Protein AF-A0A6H9HWU1-F1 (afdb_monomer_lite)

Radius of gyration: 25.38 Å; chains: 1; bounding box: 61×76×57 Å

Secondary structure (DSSP, 8-state):
--HHHHHHHHHTT---EEEEEE-SB-THHHHHHHHTT--GGGGB------HHHHHTTT-EEEEE-SHHHHHHHHHHHHS-SS-EEEEEE--TTS--TTHHHHSSEEEHHHHHHHHHT--HHHHHHHHHHHHHHHHTTT------TT-EEE--HHHHHHHHHHHHH-HHHHHHHHHHHHHHHHTS---TTSHHHHHHHHHHTT--HHHHHHHHTS-TTHHHHHHHHHHHHHTT--SSSEEEETTTEEEESS--HHHHHHHHHHHHHHTS-----

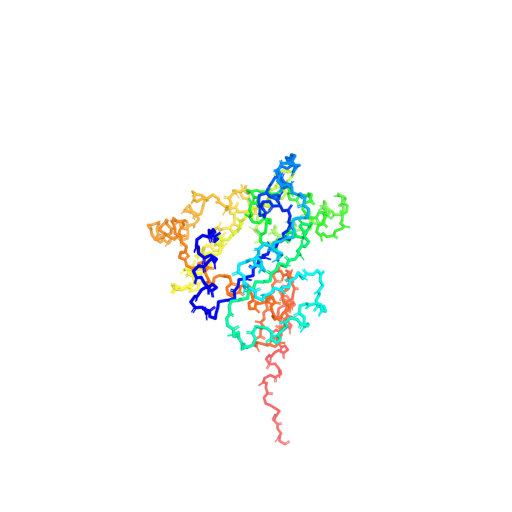pLDDT: mean 88.83, std 9.6, range [42.0, 98.62]

Foldseek 3Di:
DDPVVLLVQQVVLPLAEAEAACQQFQQLVLLLCVLVVHDSPVGGHPPDDCFVVSVVSVAAEDEAPDPVSVVVCVVCVPDPRTYYYYHYHDHSVDDDPCSVQVPQKDQPQVCCCVVVVDDPVVVVVVVVVVQVVCVVVVHGFPPDGRQIDGRCLLLVLVLVVLVVVHPLLSVQLVVLLCCCVGPVSHHNVDLVSSLVSNVSSVHDSVVSVVVNVDCHCVVVSVVVVVVVVVVVDPDDDWDDDPNPDIDHDPDDPVVVVVSVVVVVVVPDPPPPD

Sequence (273 aa):
MTRNELDTAAREDIPLIVVVMNDCAYGAERHYLELEHMPIARAVFPDVDYAPVAEAFGFRTATIRSLEELRRAAPLLQSPDGPVLLDCKINAAIAAPFTPEMAAHQNADERLMHKYGIDEAQLTANRAAIRERAAALGVVIDTGHGSRVWNTFDAHRLLHWAGLQDAEAALRLKRALLRAYFTDNDNVADHGVLIRAATDAKLDVGEARRILESDQYADEVRAQERHFQQAGIHSVPATIIENGYLIAGGQPPDAFEQALRKVALAQRPIDTR

Structure (mmCIF, N/CA/C/O backbone):
data_AF-A0A6H9HWU1-F1
#
_entry.id   AF-A0A6H9HWU1-F1
#
loop_
_atom_site.group_PDB
_atom_site.id
_atom_site.type_symbol
_atom_site.label_atom_id
_atom_site.label_alt_id
_atom_site.label_comp_id
_atom_site.label_asym_id
_atom_site.label_entity_id
_atom_site.label_seq_id
_atom_site.pdbx_PDB_ins_code
_atom_site.Cartn_x
_atom_site.Cartn_y
_atom_site.Cartn_z
_atom_site.occupancy
_atom_site.B_iso_or_equiv
_atom_site.auth_seq_id
_atom_site.auth_comp_id
_atom_site.auth_asym_id
_atom_site.auth_atom_id
_atom_site.pdbx_PDB_model_num
ATOM 1 N N . MET A 1 1 ? -21.149 13.241 17.732 1.00 77.38 1 MET A N 1
ATOM 2 C CA . MET A 1 1 ? -22.387 13.151 18.522 1.00 77.38 1 MET A CA 1
ATOM 3 C C . MET A 1 1 ? -22.785 14.550 18.963 1.00 77.38 1 MET A C 1
ATOM 5 O O . MET A 1 1 ? -21.916 15.308 19.380 1.00 77.38 1 MET A O 1
ATOM 9 N N . THR A 1 2 ? -24.045 14.932 18.808 1.00 88.31 2 THR A N 1
ATOM 10 C CA . THR A 1 2 ? -24.575 16.222 19.258 1.00 88.31 2 THR A CA 1
ATOM 11 C C . THR A 1 2 ? -24.979 16.163 20.731 1.00 88.31 2 THR A C 1
ATOM 13 O O . THR A 1 2 ? -25.148 15.089 21.305 1.00 88.31 2 THR A O 1
ATOM 16 N N . ARG A 1 3 ? -25.198 17.328 21.351 1.00 89.75 3 ARG A N 1
ATOM 17 C CA . ARG A 1 3 ? -25.699 17.416 22.732 1.00 89.75 3 ARG A CA 1
ATOM 18 C C . ARG A 1 3 ? -27.006 16.637 22.941 1.00 89.75 3 ARG A C 1
ATOM 20 O O . ARG A 1 3 ? -27.175 15.992 23.965 1.00 89.75 3 ARG A O 1
ATOM 27 N N . ASN A 1 4 ? -27.917 16.702 21.970 1.00 92.69 4 ASN A N 1
ATOM 28 C CA . ASN A 1 4 ? -29.222 16.043 22.064 1.00 92.69 4 ASN A CA 1
ATOM 29 C C . ASN A 1 4 ? -29.097 14.513 21.976 1.00 92.69 4 ASN A C 1
ATOM 31 O O . ASN A 1 4 ? -29.890 13.795 22.577 1.00 92.69 4 ASN A O 1
ATOM 35 N N . GLU A 1 5 ? -28.100 14.015 21.242 1.00 92.94 5 GLU A N 1
ATOM 36 C CA . GLU A 1 5 ? -27.813 12.580 21.149 1.00 92.94 5 GLU A CA 1
ATOM 37 C C . GLU A 1 5 ? -27.222 12.040 22.458 1.00 92.94 5 GLU A C 1
ATOM 39 O O . GLU A 1 5 ? -27.643 10.977 22.903 1.00 92.94 5 GLU A O 1
ATOM 44 N N . LEU A 1 6 ? -26.319 12.792 23.107 1.00 92.69 6 LEU A N 1
ATOM 45 C CA . LEU A 1 6 ? -25.800 12.447 24.439 1.00 92.69 6 LEU A CA 1
ATOM 46 C C . LEU A 1 6 ? -26.939 12.376 25.470 1.00 92.69 6 LEU A C 1
ATOM 48 O O . LEU A 1 6 ? -27.097 11.360 26.137 1.00 92.69 6 LEU A O 1
ATOM 52 N N . ASP A 1 7 ? -27.776 13.415 25.548 1.00 94.75 7 ASP A N 1
ATOM 53 C CA . ASP A 1 7 ? -28.933 13.454 26.458 1.00 94.75 7 ASP A CA 1
ATOM 54 C C . ASP A 1 7 ? -29.884 12.265 26.248 1.00 94.75 7 ASP A C 1
ATOM 56 O O . ASP A 1 7 ? -30.289 11.603 27.200 1.00 94.75 7 ASP A O 1
ATOM 60 N N . THR A 1 8 ? -30.186 11.943 24.987 1.00 95.50 8 THR A N 1
ATOM 61 C CA . THR A 1 8 ? -31.067 10.815 24.654 1.00 95.50 8 THR A CA 1
ATOM 62 C C . THR A 1 8 ? -30.452 9.480 25.071 1.00 95.50 8 THR A C 1
ATOM 64 O O . THR A 1 8 ? -31.138 8.660 25.673 1.00 95.50 8 THR A O 1
ATOM 67 N N . ALA A 1 9 ? -29.165 9.257 24.786 1.00 94.69 9 ALA A N 1
ATOM 68 C CA . ALA A 1 9 ? -28.491 8.010 25.141 1.00 94.69 9 ALA A CA 1
ATOM 69 C C . ALA A 1 9 ? -28.473 7.771 26.656 1.00 94.69 9 ALA A C 1
ATOM 71 O O . ALA A 1 9 ? -28.664 6.639 27.093 1.00 94.69 9 ALA A O 1
ATOM 72 N N . ALA A 1 10 ? -28.287 8.832 27.443 1.00 93.94 10 ALA A N 1
ATOM 73 C CA . ALA A 1 10 ? -28.322 8.752 28.896 1.00 93.94 10 ALA A CA 1
ATOM 74 C C . ALA A 1 10 ? -29.735 8.564 29.454 1.00 93.94 10 ALA A C 1
ATOM 76 O O . ALA A 1 10 ? -29.940 7.718 30.319 1.00 93.94 10 ALA A O 1
ATOM 77 N N . ARG A 1 11 ? -30.728 9.308 28.951 1.00 96.06 11 ARG A N 1
ATOM 78 C CA . ARG A 1 11 ? -32.111 9.213 29.444 1.00 96.06 11 ARG A CA 1
ATOM 79 C C . ARG A 1 11 ? -32.740 7.846 29.184 1.00 96.06 11 ARG A C 1
ATOM 81 O O . ARG A 1 11 ? -33.500 7.366 30.019 1.00 96.06 11 ARG A O 1
ATOM 88 N N . GLU A 1 12 ? -32.451 7.252 28.030 1.00 96.00 12 GLU A N 1
ATOM 89 C CA . GLU A 1 12 ? -32.992 5.948 27.630 1.00 96.00 12 GLU A CA 1
ATOM 90 C C . GLU A 1 12 ? -32.086 4.773 28.052 1.00 96.00 12 GLU A C 1
ATOM 92 O O . GLU A 1 12 ? -32.319 3.645 27.624 1.00 96.00 12 GLU A O 1
ATOM 97 N N . ASP A 1 13 ? -31.049 5.038 28.860 1.00 92.62 13 ASP A N 1
ATOM 98 C CA . ASP A 1 13 ? -30.098 4.050 29.390 1.00 92.62 13 ASP A CA 1
ATOM 99 C C . ASP A 1 13 ? -29.499 3.133 28.308 1.00 92.62 13 ASP A C 1
ATOM 101 O O . ASP A 1 13 ? -29.361 1.916 28.454 1.00 92.62 13 ASP A O 1
ATOM 105 N N . ILE A 1 14 ? -29.174 3.723 27.154 1.00 93.88 14 ILE A N 1
ATOM 106 C CA . ILE A 1 14 ? -28.718 2.962 25.994 1.00 93.88 14 ILE A CA 1
ATOM 107 C C . ILE A 1 14 ? -27.318 2.412 26.300 1.00 93.88 14 ILE A C 1
ATOM 109 O O . ILE A 1 14 ? -26.417 3.206 26.584 1.00 93.88 14 ILE A O 1
ATOM 113 N N . PRO A 1 15 ? -27.075 1.092 26.167 1.00 92.75 15 PRO A N 1
ATOM 114 C CA . PRO A 1 15 ? -25.756 0.486 26.340 1.00 92.75 15 PRO A CA 1
ATOM 115 C C . PRO A 1 15 ? -24.848 0.814 25.141 1.00 92.75 15 PRO A C 1
ATOM 117 O O . PRO A 1 15 ? -24.511 -0.037 24.317 1.00 92.75 15 PRO A O 1
ATOM 120 N N . LEU A 1 16 ? -24.490 2.091 25.014 1.00 92.44 16 LEU A N 1
ATOM 121 C CA . LEU A 1 16 ? -23.694 2.664 23.938 1.00 92.44 16 LEU A CA 1
ATOM 122 C C . LEU A 1 16 ? -22.287 2.970 24.445 1.00 92.44 16 LEU A C 1
ATOM 124 O O . LEU A 1 16 ? -22.121 3.690 25.423 1.00 92.44 16 LEU A O 1
ATOM 128 N N . ILE A 1 17 ? -21.271 2.483 23.739 1.00 94.62 17 ILE A N 1
ATOM 129 C CA . ILE A 1 17 ? -19.871 2.806 24.019 1.00 94.62 17 ILE A CA 1
ATOM 130 C C . ILE A 1 17 ? -19.387 3.808 22.972 1.00 94.62 17 ILE A C 1
ATOM 132 O O . ILE A 1 17 ? -19.371 3.515 21.778 1.00 94.62 17 ILE A O 1
ATOM 136 N N . VAL A 1 18 ? -18.952 4.979 23.426 1.00 94.50 18 VAL A N 1
ATOM 137 C CA . VAL A 1 18 ? -18.316 6.009 22.605 1.00 94.50 18 VAL A CA 1
ATOM 138 C C . VAL A 1 18 ? -16.832 6.045 22.942 1.00 94.50 18 VAL A C 1
ATOM 140 O O . VAL A 1 18 ? -16.457 6.230 24.094 1.00 94.50 18 VAL A O 1
ATOM 143 N N . VAL A 1 19 ? -15.971 5.892 21.941 1.00 95.25 19 VAL A N 1
ATOM 144 C CA . VAL A 1 19 ? -14.522 6.047 22.114 1.00 95.25 19 VAL A CA 1
ATOM 145 C C . VAL A 1 19 ? -14.075 7.250 21.301 1.00 95.25 19 VAL A C 1
ATOM 147 O O . VAL A 1 19 ? -14.199 7.262 20.077 1.00 95.25 19 VAL A O 1
ATOM 150 N N . VAL A 1 20 ? -13.567 8.270 21.984 1.00 93.81 20 VAL A N 1
ATOM 151 C CA . VAL A 1 20 ? -12.970 9.449 21.361 1.00 93.81 20 VAL A CA 1
ATOM 152 C C . VAL A 1 20 ? -11.478 9.182 21.216 1.00 93.81 20 VAL A C 1
ATOM 154 O O . VAL A 1 20 ? -10.761 9.074 22.205 1.00 93.81 20 VAL A O 1
ATOM 157 N N . MET A 1 21 ? -11.007 9.049 19.979 1.00 92.69 21 MET A N 1
ATOM 158 C CA . MET A 1 21 ? -9.579 8.961 19.673 1.00 92.69 21 MET A CA 1
ATOM 159 C C . MET A 1 21 ? -9.039 10.385 19.553 1.00 92.69 21 MET A C 1
ATOM 161 O O . MET A 1 21 ? -9.209 11.031 18.523 1.00 92.69 21 MET A O 1
ATOM 165 N N . ASN A 1 22 ? -8.471 10.893 20.641 1.00 93.38 22 ASN A N 1
ATOM 166 C CA . ASN A 1 22 ? -8.165 12.304 20.825 1.00 93.38 22 ASN A CA 1
ATOM 167 C C . ASN A 1 22 ? -6.661 12.555 20.713 1.00 93.38 22 ASN A C 1
ATOM 169 O O . ASN A 1 22 ? -5.903 12.378 21.667 1.00 93.38 22 ASN A O 1
ATOM 173 N N . ASP A 1 23 ? -6.225 12.967 19.532 1.00 92.19 23 ASP A N 1
ATOM 174 C CA . ASP A 1 23 ? -4.852 13.389 19.254 1.00 92.19 23 ASP A CA 1
ATOM 175 C C . ASP A 1 23 ? -4.631 14.886 19.538 1.00 92.19 23 ASP A C 1
ATOM 177 O O . ASP A 1 23 ? -3.550 15.416 19.300 1.00 92.19 23 ASP A O 1
ATOM 181 N N . CYS A 1 24 ? -5.637 15.591 20.067 1.00 92.75 24 CYS A N 1
ATOM 182 C CA . CYS A 1 24 ? -5.600 17.045 20.230 1.00 92.75 24 CYS A CA 1
ATOM 183 C C . CYS A 1 24 ? -5.238 17.756 18.913 1.00 92.75 24 CYS A C 1
ATOM 185 O O . CYS A 1 24 ? -4.534 18.764 18.920 1.00 92.75 24 CYS A O 1
ATOM 187 N N . ALA A 1 25 ? -5.678 17.223 17.774 1.00 90.62 25 ALA A N 1
ATOM 188 C CA . ALA A 1 25 ? -5.433 17.783 16.455 1.00 90.62 25 ALA A CA 1
ATOM 189 C C . ALA A 1 25 ? -6.604 17.478 15.502 1.00 90.62 25 ALA A C 1
ATOM 191 O O . ALA A 1 25 ? -7.553 16.779 15.850 1.00 90.62 25 ALA A O 1
ATOM 192 N N . TYR A 1 26 ? -6.576 18.019 14.280 1.00 86.62 26 TYR A N 1
ATOM 193 C CA . TYR A 1 26 ? -7.526 17.638 13.218 1.00 86.62 26 TYR A CA 1
ATOM 194 C C . TYR A 1 26 ? -7.205 16.246 12.620 1.00 86.62 26 TYR A C 1
ATOM 196 O O . TYR A 1 26 ? -7.447 16.006 11.435 1.00 86.62 26 TYR A O 1
ATOM 204 N N . GLY A 1 27 ? -6.642 15.310 13.396 1.00 84.50 27 GLY A N 1
ATOM 205 C CA . GLY A 1 27 ? -6.338 13.968 12.909 1.00 84.50 27 GLY A CA 1
ATOM 206 C C . GLY A 1 27 ? -5.342 13.971 11.751 1.00 84.50 27 GLY A C 1
ATOM 207 O O . GLY A 1 27 ? -4.261 14.564 11.800 1.00 84.50 27 GLY A O 1
ATOM 208 N N . ALA A 1 28 ? -5.757 13.328 10.657 1.00 80.75 28 ALA A N 1
ATOM 209 C CA . ALA A 1 28 ? -4.972 13.186 9.435 1.00 80.75 28 ALA A CA 1
ATOM 210 C C . ALA A 1 28 ? -4.534 14.527 8.816 1.00 80.75 28 ALA A C 1
ATOM 212 O O . ALA A 1 28 ? -3.474 14.575 8.199 1.00 80.75 28 ALA A O 1
ATOM 213 N N . GLU A 1 29 ? -5.287 15.613 9.022 1.00 84.69 29 GLU A N 1
ATOM 214 C CA . GLU A 1 29 ? -4.953 16.943 8.489 1.00 84.69 29 GLU A CA 1
ATOM 215 C C . GLU A 1 29 ? -3.615 17.456 9.026 1.00 84.69 29 GLU A C 1
ATOM 217 O O . GLU A 1 29 ? -2.803 17.996 8.278 1.00 84.69 29 GLU A O 1
ATOM 222 N N . ARG A 1 30 ? -3.333 17.236 10.317 1.00 87.62 30 ARG A N 1
ATOM 223 C CA . ARG A 1 30 ? -2.042 17.609 10.905 1.00 87.62 30 ARG A CA 1
ATOM 224 C C . ARG A 1 30 ? -0.900 16.925 10.153 1.00 87.62 30 ARG A C 1
ATOM 226 O O . ARG A 1 30 ? 0.086 17.572 9.811 1.00 87.62 30 ARG A O 1
ATOM 233 N N . HIS A 1 31 ? -1.041 15.626 9.904 1.00 84.81 31 HIS A N 1
ATOM 234 C CA . HIS A 1 31 ? -0.025 14.844 9.212 1.00 84.81 31 HIS A CA 1
ATOM 235 C C . HIS A 1 31 ? 0.094 15.213 7.732 1.00 84.81 31 HIS A C 1
ATOM 237 O O . HIS A 1 31 ? 1.200 15.225 7.203 1.00 84.81 31 HIS A O 1
ATOM 243 N N . TYR A 1 32 ? -1.016 15.545 7.073 1.00 79.31 32 TYR A N 1
ATOM 244 C CA . TYR A 1 32 ? -1.013 16.037 5.699 1.00 79.31 32 TYR A CA 1
ATOM 245 C C . TYR A 1 32 ? -0.256 17.366 5.583 1.00 79.31 32 TYR A C 1
ATOM 247 O O . TYR A 1 32 ? 0.650 17.493 4.763 1.00 79.31 32 TYR A O 1
ATOM 255 N N . LEU A 1 33 ? -0.549 18.327 6.463 1.00 84.12 33 LEU A N 1
ATOM 256 C CA . LEU A 1 33 ? 0.167 19.603 6.513 1.00 84.12 33 LEU A CA 1
ATOM 257 C C . LEU A 1 33 ? 1.661 19.404 6.794 1.00 84.12 33 LEU A C 1
ATOM 259 O O . LEU A 1 33 ? 2.490 20.067 6.179 1.00 84.12 33 LEU A O 1
ATOM 263 N N . GLU A 1 34 ? 2.013 18.473 7.682 1.00 83.62 34 GLU A N 1
ATOM 264 C CA . GLU A 1 34 ? 3.407 18.124 7.971 1.00 83.62 34 GLU A CA 1
ATOM 265 C C . GLU A 1 34 ? 4.120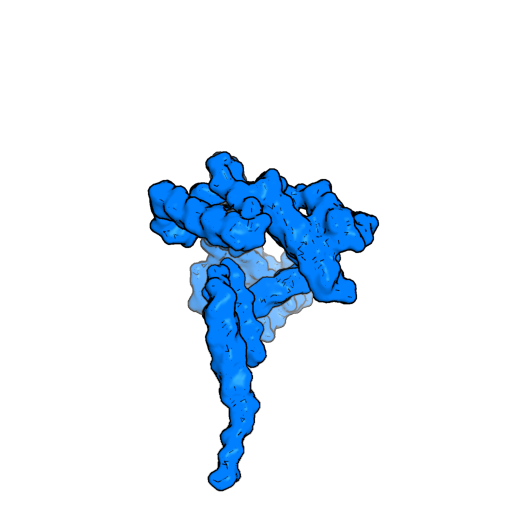 17.528 6.742 1.00 83.62 34 GLU A C 1
ATOM 267 O O . GLU A 1 34 ? 5.244 17.926 6.438 1.00 83.62 34 GLU A O 1
ATOM 272 N N . LEU A 1 35 ? 3.454 16.649 5.984 1.00 77.38 35 LEU A N 1
ATOM 273 C CA . LEU A 1 35 ? 3.972 16.083 4.729 1.00 77.38 35 LEU A CA 1
ATOM 274 C C . LEU A 1 35 ? 4.181 17.148 3.641 1.00 77.38 35 LEU A C 1
ATOM 276 O O . LEU A 1 35 ? 5.181 17.116 2.924 1.00 77.38 35 LEU A O 1
ATOM 280 N N . GLU A 1 36 ? 3.274 18.117 3.551 1.00 79.12 36 GLU A N 1
ATOM 281 C CA . GLU A 1 36 ? 3.345 19.237 2.605 1.00 79.12 36 GLU A CA 1
ATOM 282 C C . GLU A 1 36 ? 4.250 20.384 3.095 1.00 79.12 36 GLU A C 1
ATOM 284 O O . GLU A 1 36 ? 4.309 21.446 2.473 1.00 79.12 36 GLU A O 1
ATOM 289 N N . HIS A 1 37 ? 4.982 20.188 4.200 1.00 81.62 37 HIS A N 1
ATOM 290 C CA . HIS A 1 37 ? 5.860 21.195 4.812 1.00 81.62 37 HIS A CA 1
ATOM 291 C C . HIS A 1 37 ? 5.128 22.508 5.153 1.00 81.62 37 HIS A C 1
ATOM 293 O O . HIS A 1 37 ? 5.710 23.597 5.145 1.00 81.62 37 HIS A O 1
ATOM 299 N N . MET A 1 38 ? 3.835 22.411 5.460 1.00 85.81 38 MET A N 1
ATOM 300 C CA . MET A 1 38 ? 2.975 23.527 5.824 1.00 85.81 38 MET A CA 1
ATOM 301 C C . MET A 1 38 ? 2.893 23.706 7.350 1.00 85.81 38 MET A C 1
ATOM 303 O O . MET A 1 38 ? 3.060 22.754 8.115 1.00 85.81 38 MET A O 1
ATOM 307 N N . PRO A 1 39 ? 2.607 24.927 7.844 1.00 90.12 39 PRO A N 1
ATOM 308 C CA . PRO A 1 39 ? 2.467 25.170 9.277 1.00 90.12 39 PRO A CA 1
ATOM 309 C C . PRO A 1 39 ? 1.322 24.362 9.916 1.00 90.12 39 PRO A C 1
ATOM 311 O O . PRO A 1 39 ? 0.151 24.589 9.618 1.00 90.12 39 PRO A O 1
ATOM 314 N N . ILE A 1 40 ? 1.646 23.502 10.887 1.00 91.44 40 ILE A N 1
ATOM 315 C CA . ILE A 1 40 ? 0.663 22.645 11.582 1.00 91.44 40 ILE A CA 1
ATOM 316 C C . ILE A 1 40 ? -0.085 23.337 12.730 1.00 91.44 40 ILE A C 1
ATOM 318 O O . ILE A 1 40 ? -1.012 22.769 13.294 1.00 91.44 40 ILE A O 1
ATOM 322 N N . ALA A 1 41 ? 0.299 24.562 13.106 1.00 90.69 41 ALA A N 1
ATOM 323 C CA . ALA A 1 41 ? -0.187 25.217 14.327 1.00 90.69 41 ALA A CA 1
ATOM 324 C C . ALA A 1 41 ? -1.715 25.404 14.372 1.00 90.69 41 ALA A C 1
ATOM 326 O O . ALA A 1 41 ? -2.296 25.438 15.450 1.00 90.69 41 ALA A O 1
ATOM 327 N N . ARG A 1 42 ? -2.373 25.517 13.210 1.00 87.38 42 ARG A N 1
ATOM 328 C CA . ARG A 1 42 ? -3.841 25.621 13.119 1.00 87.38 42 ARG A CA 1
ATOM 329 C C . ARG A 1 42 ? -4.558 24.275 13.188 1.00 87.38 42 ARG A C 1
ATOM 331 O O . ARG A 1 42 ? -5.775 24.261 13.331 1.00 87.38 42 ARG A O 1
ATOM 338 N N . ALA A 1 43 ? -3.816 23.180 13.076 1.00 88.88 43 ALA A N 1
ATOM 339 C CA . ALA A 1 43 ? -4.335 21.825 13.132 1.00 88.88 43 ALA A CA 1
ATOM 340 C C . ALA A 1 43 ? -4.102 21.139 14.477 1.00 88.88 43 ALA A C 1
ATOM 342 O O . ALA A 1 43 ? -4.427 19.966 14.601 1.00 88.88 43 ALA A O 1
ATOM 343 N N . VAL A 1 44 ? -3.560 21.852 15.468 1.00 90.56 44 VAL A N 1
ATOM 344 C CA . VAL A 1 44 ? -3.333 21.365 16.832 1.00 90.56 44 VAL A CA 1
ATOM 345 C C . VAL A 1 44 ? -4.194 22.173 17.800 1.00 90.56 44 VAL A C 1
ATOM 347 O O . VAL A 1 44 ? -4.327 23.391 17.673 1.00 90.56 44 VAL A O 1
ATOM 350 N N . PHE A 1 45 ? -4.763 21.491 18.784 1.00 89.19 45 PHE A N 1
ATOM 351 C CA . PHE A 1 45 ? -5.620 22.040 19.824 1.00 89.19 45 PHE A CA 1
ATOM 352 C C . PHE A 1 45 ? -4.975 21.897 21.202 1.00 89.19 45 PHE A C 1
ATOM 354 O O . PHE A 1 45 ? -4.076 21.076 21.397 1.00 89.19 45 PHE A O 1
ATOM 361 N N . PRO A 1 46 ? -5.454 22.663 22.195 1.00 91.56 46 PRO A N 1
ATOM 362 C CA . PRO A 1 46 ? -5.187 22.359 23.592 1.00 91.56 46 PRO A CA 1
ATOM 363 C C . PRO A 1 46 ? -5.637 20.936 23.952 1.00 91.56 46 PRO A C 1
ATOM 365 O O . PRO A 1 46 ? -6.562 20.397 23.344 1.00 91.56 46 PRO A O 1
ATOM 368 N N . ASP A 1 47 ? -5.027 20.356 24.985 1.00 91.81 47 ASP A N 1
ATOM 369 C CA . ASP A 1 47 ? -5.470 19.079 25.551 1.00 91.81 47 ASP A CA 1
ATOM 370 C C . ASP A 1 47 ? -6.837 19.253 26.235 1.00 91.81 47 ASP A C 1
ATOM 372 O O . ASP A 1 47 ? -6.927 19.649 27.398 1.00 91.81 47 ASP A O 1
ATOM 376 N N . VAL A 1 48 ? -7.910 19.016 25.473 1.00 90.88 48 VAL A N 1
ATOM 377 C CA . VAL A 1 48 ? -9.304 19.110 25.928 1.00 90.88 48 VAL A CA 1
ATOM 378 C C . VAL A 1 48 ? -9.790 17.736 26.357 1.00 90.88 48 VAL A C 1
ATOM 380 O O . VAL A 1 48 ? -9.845 16.823 25.536 1.00 90.88 48 VAL A O 1
ATOM 383 N N . ASP A 1 49 ? -10.152 17.589 27.629 1.00 92.88 49 ASP A N 1
ATOM 384 C CA . ASP A 1 49 ? -10.758 16.371 28.172 1.00 92.88 49 ASP A CA 1
ATOM 385 C C . ASP A 1 49 ? -12.280 16.366 27.951 1.00 92.88 49 ASP A C 1
ATOM 387 O O . ASP A 1 49 ? -12.994 17.244 28.444 1.00 92.88 49 ASP A O 1
ATOM 391 N N . TYR A 1 50 ? -12.772 15.386 27.195 1.00 94.12 50 TYR A N 1
ATOM 392 C CA . TYR A 1 50 ? -14.195 15.238 26.884 1.00 94.12 50 TYR A CA 1
ATOM 393 C C . TYR A 1 50 ? -14.956 14.363 27.887 1.00 94.12 50 TYR A C 1
ATOM 395 O O . TYR A 1 50 ? -16.190 14.397 27.887 1.00 94.12 50 TYR A O 1
ATOM 403 N N . ALA A 1 51 ? -14.266 13.615 28.755 1.00 95.19 51 ALA A N 1
ATOM 404 C CA . ALA A 1 51 ? -14.917 12.763 29.747 1.00 95.19 51 ALA A CA 1
ATOM 405 C C . ALA A 1 51 ? -15.825 13.566 30.704 1.00 95.19 51 ALA A C 1
ATOM 407 O O . ALA A 1 51 ? -17.004 13.221 30.792 1.00 95.19 51 ALA A O 1
ATOM 408 N N . PRO A 1 52 ? -15.395 14.695 31.311 1.00 96.31 52 PRO A N 1
ATOM 409 C CA . PRO A 1 52 ? -16.261 15.479 32.199 1.00 96.31 52 PRO A CA 1
ATOM 410 C C . PRO A 1 52 ? -17.524 16.024 31.519 1.00 96.31 52 PRO A C 1
ATOM 412 O O . PRO A 1 52 ? -18.557 16.214 32.159 1.00 96.31 52 PRO A O 1
ATOM 415 N N . VAL A 1 53 ? -17.463 16.283 30.207 1.00 94.19 53 VAL A N 1
ATOM 416 C CA . VAL A 1 53 ? -18.624 16.760 29.445 1.00 94.19 53 VAL A CA 1
ATOM 417 C C . VAL A 1 53 ? -19.675 15.661 29.347 1.00 94.19 53 VAL A C 1
ATOM 419 O O . VAL A 1 53 ? -20.848 15.934 29.568 1.00 94.19 53 VAL A O 1
ATOM 422 N N . ALA A 1 54 ? -19.271 14.430 29.031 1.00 94.88 54 ALA A N 1
ATOM 423 C CA . ALA A 1 54 ? -20.189 13.298 28.928 1.00 94.88 54 ALA A CA 1
ATOM 424 C C . ALA A 1 54 ? -20.697 12.829 30.300 1.00 94.88 54 ALA A C 1
ATOM 426 O O . ALA A 1 54 ? -21.868 12.469 30.425 1.00 94.88 54 ALA A O 1
ATOM 427 N N . GLU A 1 55 ? -19.858 12.907 31.334 1.00 95.31 55 GLU A N 1
ATOM 428 C CA . GLU A 1 55 ? -20.242 12.629 32.722 1.00 95.31 55 GLU A CA 1
ATOM 429 C C . GLU A 1 55 ? -21.403 13.531 33.163 1.00 95.31 55 GLU A C 1
ATOM 431 O O . GLU A 1 55 ? -22.371 13.055 33.753 1.00 95.31 55 GLU A O 1
ATOM 436 N N . ALA A 1 56 ? -21.381 14.812 32.778 1.00 96.12 56 ALA A N 1
ATOM 437 C CA . ALA A 1 56 ? -22.470 15.747 33.060 1.00 96.12 56 ALA A CA 1
ATOM 438 C C . ALA A 1 56 ? -23.817 15.361 32.411 1.00 96.12 56 ALA A C 1
ATOM 440 O O . ALA A 1 56 ? -24.861 15.809 32.884 1.00 96.12 56 ALA A O 1
ATOM 441 N N . PHE A 1 57 ? -23.813 14.533 31.358 1.00 95.31 57 PHE A N 1
ATOM 442 C CA . PHE A 1 57 ? -25.027 13.964 30.758 1.00 95.31 57 PHE A CA 1
ATOM 443 C C . PHE A 1 57 ? -25.434 12.621 31.376 1.00 95.31 57 PHE A C 1
ATOM 445 O O . PHE A 1 57 ? -26.501 12.128 31.043 1.00 95.31 57 PHE A O 1
ATOM 452 N N . GLY A 1 58 ? -24.634 12.037 32.274 1.00 94.31 58 GLY A N 1
ATOM 453 C CA . GLY A 1 58 ? -24.912 10.744 32.909 1.00 94.31 58 GLY A CA 1
ATOM 454 C C . GLY A 1 58 ? -24.167 9.557 32.295 1.00 94.31 58 GLY A C 1
ATOM 455 O O . GLY A 1 58 ? -24.492 8.413 32.601 1.00 94.31 58 GLY A O 1
ATOM 456 N N . PHE A 1 59 ? -23.166 9.796 31.442 1.00 96.19 59 PHE A N 1
ATOM 457 C CA . PHE A 1 59 ? -22.317 8.718 30.935 1.00 96.19 59 PHE A CA 1
ATOM 458 C C . PHE A 1 59 ? -21.371 8.234 32.030 1.00 96.19 59 PHE A C 1
ATOM 460 O O . PHE A 1 59 ? -20.836 9.025 32.807 1.00 96.19 59 PHE A O 1
ATOM 467 N N . ARG A 1 60 ? -21.063 6.936 32.022 1.00 95.06 60 ARG A N 1
ATOM 468 C CA . ARG A 1 60 ? -19.883 6.417 32.720 1.00 95.06 60 ARG A CA 1
ATOM 469 C C . ARG A 1 60 ? -18.650 6.727 31.882 1.00 95.06 60 ARG A C 1
ATOM 471 O O . ARG A 1 60 ? -18.604 6.385 30.703 1.00 95.06 60 ARG A O 1
ATOM 478 N N . THR A 1 61 ? -17.648 7.373 32.460 1.00 95.69 61 THR A N 1
ATOM 479 C CA . THR A 1 61 ? -16.538 7.919 31.670 1.00 95.69 61 THR A CA 1
ATOM 480 C C . THR A 1 61 ? -15.170 7.510 32.177 1.00 95.69 61 THR A C 1
ATOM 482 O O . THR A 1 61 ? -14.988 7.262 33.367 1.00 95.69 61 THR A O 1
ATOM 485 N N . ALA A 1 62 ? -14.183 7.495 31.283 1.00 95.56 62 ALA A N 1
ATOM 486 C CA . ALA A 1 62 ? -12.778 7.474 31.672 1.00 95.56 62 ALA A CA 1
ATOM 487 C C . ALA A 1 62 ? -11.909 8.222 30.655 1.00 95.56 62 ALA A C 1
ATOM 489 O O . ALA A 1 62 ? -12.055 8.043 29.445 1.00 95.56 62 ALA A O 1
ATOM 490 N N . THR A 1 63 ? -10.966 9.014 31.159 1.00 97.00 63 THR A N 1
ATOM 491 C CA . THR A 1 63 ? -9.879 9.586 30.358 1.00 97.00 63 THR A CA 1
ATOM 492 C C . THR A 1 63 ? -8.724 8.596 30.350 1.00 97.00 63 THR A C 1
ATOM 494 O O . THR A 1 63 ? -8.237 8.198 31.408 1.00 97.00 63 THR A O 1
ATOM 497 N N . ILE A 1 64 ? -8.290 8.183 29.163 1.00 97.12 64 ILE A N 1
ATOM 498 C CA . ILE A 1 64 ? -7.258 7.166 28.973 1.00 97.12 64 ILE A CA 1
ATOM 499 C C . ILE A 1 64 ? -6.017 7.823 28.380 1.00 97.12 64 ILE A C 1
ATOM 501 O O . ILE A 1 64 ? -6.028 8.289 27.246 1.00 97.12 64 ILE A O 1
ATOM 505 N N . ARG A 1 65 ? -4.926 7.835 29.140 1.00 95.06 65 ARG A N 1
ATOM 506 C CA . ARG A 1 65 ? -3.606 8.365 28.760 1.00 95.06 65 ARG A CA 1
ATOM 507 C C . ARG A 1 65 ? -2.537 7.280 28.694 1.00 95.06 65 ARG A C 1
ATOM 509 O O . ARG A 1 65 ? -1.430 7.526 28.219 1.00 95.06 65 ARG A O 1
ATOM 516 N N . SER A 1 66 ? -2.849 6.075 29.167 1.00 95.19 66 SER A N 1
ATOM 517 C CA . SER A 1 66 ? -1.935 4.935 29.152 1.00 95.19 66 SER A CA 1
ATOM 518 C C . SER A 1 66 ? -2.649 3.607 28.894 1.00 95.19 66 SER A C 1
ATOM 520 O O . SER A 1 66 ? -3.845 3.447 29.141 1.00 95.19 66 SER A O 1
ATOM 522 N N . LEU A 1 67 ? -1.886 2.601 28.451 1.00 93.12 67 LEU A N 1
ATOM 523 C CA . LEU A 1 67 ? -2.389 1.228 28.305 1.00 93.12 67 LEU A CA 1
ATOM 524 C C . LEU A 1 67 ? -2.842 0.619 29.640 1.00 93.12 67 LEU A C 1
ATOM 526 O O . LEU A 1 67 ? -3.673 -0.283 29.648 1.00 93.12 67 LEU A O 1
ATOM 530 N N . GLU A 1 68 ? -2.288 1.063 30.768 1.00 96.38 68 GLU A N 1
ATOM 531 C CA . GLU A 1 68 ? -2.726 0.602 32.084 1.00 96.38 68 GLU A CA 1
ATOM 532 C C . GLU A 1 68 ? -4.125 1.124 32.422 1.00 96.38 68 GLU A C 1
ATOM 534 O O . GLU A 1 68 ? -4.986 0.343 32.823 1.00 96.38 68 GLU A O 1
ATOM 539 N N . GLU A 1 69 ? -4.380 2.411 32.193 1.00 94.94 69 GLU A N 1
ATOM 540 C CA . GLU A 1 69 ? -5.710 3.007 32.363 1.00 94.94 69 GLU A CA 1
ATOM 541 C C . GLU A 1 69 ? -6.736 2.355 31.435 1.00 94.94 69 GLU A C 1
ATOM 543 O O . GLU A 1 69 ? -7.836 2.026 31.879 1.00 94.94 69 GLU A O 1
ATOM 548 N N . LEU A 1 70 ? -6.353 2.054 30.188 1.00 93.69 70 LEU A N 1
ATOM 549 C CA . LEU A 1 70 ? -7.218 1.326 29.257 1.00 93.69 70 LEU A CA 1
ATOM 550 C C . LEU A 1 70 ? -7.610 -0.054 29.804 1.00 93.69 70 LEU A C 1
ATOM 552 O O . LEU A 1 70 ? -8.777 -0.439 29.753 1.00 93.69 70 LEU A O 1
ATOM 556 N N . ARG A 1 71 ? -6.649 -0.797 30.370 1.00 93.81 71 ARG A N 1
ATOM 557 C CA . ARG A 1 71 ? -6.922 -2.102 30.996 1.00 93.81 71 ARG A CA 1
ATOM 558 C C . ARG A 1 71 ? -7.839 -1.970 32.209 1.00 93.81 71 ARG A C 1
ATOM 560 O O . ARG A 1 71 ? -8.700 -2.824 32.397 1.00 93.81 71 ARG A O 1
ATOM 567 N N . ARG A 1 72 ? -7.692 -0.908 33.008 1.00 93.38 72 ARG A N 1
ATOM 568 C CA . ARG A 1 72 ? -8.584 -0.627 34.146 1.00 93.38 72 ARG A CA 1
ATOM 569 C C . ARG A 1 72 ? -10.006 -0.275 33.703 1.00 93.38 72 ARG A C 1
ATOM 571 O O . ARG A 1 72 ? -10.939 -0.579 34.435 1.00 93.38 72 ARG A O 1
ATOM 578 N N . ALA A 1 73 ? -10.178 0.308 32.516 1.00 91.06 73 ALA A N 1
ATOM 579 C CA . ALA A 1 73 ? -11.487 0.622 31.943 1.00 91.06 73 ALA A CA 1
ATOM 580 C C . ALA A 1 73 ? -12.186 -0.584 31.283 1.00 91.06 73 ALA A C 1
ATOM 582 O O . ALA A 1 73 ? -13.380 -0.514 31.004 1.00 91.06 73 ALA A O 1
ATOM 583 N N . ALA A 1 74 ? -11.492 -1.709 31.066 1.00 89.31 74 ALA A N 1
ATOM 584 C CA . ALA A 1 74 ? -12.053 -2.893 30.407 1.00 89.31 74 ALA A CA 1
ATOM 585 C C . ALA A 1 74 ? -13.383 -3.412 31.006 1.00 89.31 74 ALA A C 1
ATOM 587 O O . ALA A 1 74 ? -14.262 -3.770 30.220 1.00 89.31 74 ALA A O 1
ATOM 588 N N . PRO A 1 75 ? -13.605 -3.416 32.339 1.00 88.00 75 PRO A N 1
ATOM 589 C CA . PRO A 1 75 ? -14.890 -3.826 32.910 1.00 88.00 75 PRO A CA 1
ATOM 590 C C . PRO A 1 75 ? -16.074 -2.958 32.457 1.00 88.00 75 PRO A C 1
ATOM 592 O O . PRO A 1 75 ? -17.179 -3.473 32.317 1.00 88.00 75 PRO A O 1
ATOM 595 N N . LEU A 1 76 ? -15.850 -1.667 32.171 1.00 84.38 76 LEU A N 1
ATOM 596 C CA . LEU A 1 76 ? -16.890 -0.758 31.663 1.00 84.38 76 LEU A CA 1
ATOM 597 C C . LEU A 1 76 ? -17.349 -1.140 30.248 1.00 84.38 76 LEU A C 1
ATOM 599 O O . LEU A 1 76 ? -18.476 -0.834 29.868 1.00 84.38 76 LEU A O 1
ATOM 603 N N . LEU A 1 77 ? -16.479 -1.805 29.482 1.00 86.50 77 LEU A N 1
ATOM 604 C CA . LEU A 1 77 ? -16.698 -2.161 28.080 1.00 86.50 77 LEU A CA 1
ATOM 605 C C . LEU A 1 77 ? -17.325 -3.546 27.893 1.00 86.50 77 LEU A C 1
ATOM 607 O O . LEU A 1 77 ? -17.979 -3.782 26.883 1.00 86.50 77 LEU A O 1
ATOM 611 N N . GLN A 1 78 ? -17.106 -4.472 28.829 1.00 86.25 78 GLN A N 1
ATOM 612 C CA . GLN A 1 78 ? -17.557 -5.864 28.692 1.00 86.25 78 GLN A CA 1
ATOM 613 C C . GLN A 1 78 ? -19.072 -6.018 28.847 1.00 86.25 78 GLN A C 1
ATOM 615 O O . GLN A 1 78 ? -19.680 -6.793 28.114 1.00 86.25 78 GLN A O 1
ATOM 620 N N . SER A 1 79 ? -19.663 -5.268 29.777 1.00 82.12 79 SER A N 1
ATOM 621 C CA . SER A 1 79 ? -21.100 -5.283 30.054 1.00 82.12 79 SER A CA 1
ATOM 622 C C . SER A 1 79 ? -21.558 -3.867 30.397 1.00 82.12 79 SER A C 1
ATOM 624 O O . SER A 1 79 ? -21.636 -3.515 31.579 1.00 82.12 79 SER A O 1
ATOM 626 N N . PRO A 1 80 ? -21.783 -3.009 29.390 1.00 84.19 80 PRO A N 1
ATOM 627 C CA . PRO A 1 80 ? -22.217 -1.654 29.650 1.00 84.19 80 PRO A CA 1
ATOM 628 C C . PRO A 1 80 ? -23.663 -1.639 30.172 1.00 84.19 80 PRO A C 1
ATOM 630 O O . PRO A 1 80 ? -24.589 -1.996 29.455 1.00 84.19 80 PRO A O 1
ATOM 633 N N . ASP A 1 81 ? -23.829 -1.228 31.427 1.00 86.19 81 ASP A N 1
ATOM 634 C CA . ASP A 1 81 ? -25.095 -0.839 32.052 1.00 86.19 81 ASP A CA 1
ATOM 635 C C . ASP A 1 81 ? -25.256 0.680 31.863 1.00 86.19 81 ASP A C 1
ATOM 637 O O . ASP A 1 81 ? -24.612 1.474 32.559 1.00 86.19 81 ASP A O 1
ATOM 641 N N . GLY A 1 82 ? -25.935 1.073 30.786 1.00 92.12 82 GLY A N 1
ATOM 642 C CA . GLY A 1 82 ? -26.002 2.459 30.318 1.00 92.12 82 GLY A CA 1
ATOM 643 C C . GLY A 1 82 ? -24.776 2.945 29.532 1.00 92.12 82 GLY A C 1
ATOM 644 O O . GLY A 1 82 ? -23.796 2.201 29.346 1.00 92.12 82 GLY A O 1
ATOM 645 N N . PRO A 1 83 ? -24.800 4.202 29.052 1.00 96.12 83 PRO A N 1
ATOM 646 C CA . PRO A 1 83 ? -23.823 4.696 28.095 1.00 96.12 83 PRO A CA 1
ATOM 647 C C . PRO A 1 83 ? -22.449 4.955 28.724 1.00 96.12 83 PRO A C 1
ATOM 649 O O . PRO A 1 83 ? -22.317 5.417 29.860 1.00 96.12 83 PRO A O 1
ATOM 652 N N . VAL A 1 84 ? -21.403 4.668 27.951 1.00 96.69 84 VAL A N 1
ATOM 653 C CA . VAL A 1 84 ? -19.995 4.796 28.339 1.00 96.69 84 VAL A CA 1
ATOM 654 C C . VAL A 1 84 ? -19.271 5.697 27.347 1.00 96.69 84 VAL A C 1
ATOM 656 O O . VAL A 1 84 ? -19.429 5.523 26.140 1.00 96.69 84 VAL A O 1
ATOM 659 N N . LEU A 1 85 ? -18.438 6.624 27.826 1.00 96.44 85 LEU A N 1
ATOM 660 C CA . LEU A 1 85 ? -17.512 7.375 26.974 1.00 96.44 85 LEU A CA 1
ATOM 661 C C . LEU A 1 85 ? -16.066 7.255 27.459 1.00 96.44 85 LEU A C 1
ATOM 663 O O . LEU A 1 85 ? -15.745 7.571 28.602 1.00 96.44 85 LEU A O 1
ATOM 667 N N . LEU A 1 86 ? -15.175 6.840 26.563 1.00 97.12 86 LEU A N 1
ATOM 668 C CA . LEU A 1 86 ? -13.733 6.848 26.787 1.00 97.12 86 LEU A CA 1
ATOM 669 C C . LEU A 1 86 ? -13.093 7.976 25.976 1.00 97.12 86 LEU A C 1
ATOM 671 O O . LEU A 1 86 ? -13.193 7.967 24.750 1.00 97.12 86 LEU A O 1
ATOM 675 N N . ASP A 1 87 ? -12.422 8.921 26.636 1.00 96.81 87 ASP A N 1
ATOM 676 C CA . ASP A 1 87 ? -11.566 9.911 25.966 1.00 96.81 87 ASP A CA 1
ATOM 677 C C . ASP A 1 87 ? -10.123 9.395 25.934 1.00 96.81 87 ASP A C 1
ATOM 679 O O . ASP A 1 87 ? -9.382 9.489 26.915 1.00 96.81 87 ASP A O 1
ATOM 683 N N . CYS A 1 88 ? -9.738 8.783 24.816 1.00 96.38 88 CYS A N 1
ATOM 684 C CA . CYS A 1 88 ? -8.439 8.156 24.622 1.00 96.38 88 CYS A CA 1
ATOM 685 C C . CYS A 1 88 ? -7.445 9.152 24.029 1.00 96.38 88 CYS A C 1
ATOM 687 O O . CYS A 1 88 ? -7.455 9.419 22.827 1.00 96.38 88 CYS A O 1
ATOM 689 N N . LYS A 1 89 ? -6.534 9.648 24.866 1.00 94.75 89 LYS A N 1
ATOM 690 C CA . LYS A 1 89 ? -5.434 10.522 24.463 1.00 94.75 89 LYS A CA 1
ATOM 691 C C . LYS A 1 89 ? -4.406 9.728 23.671 1.00 94.75 89 LYS A C 1
ATOM 693 O O . LYS A 1 89 ? -3.759 8.825 24.205 1.00 94.75 89 LYS A O 1
ATOM 698 N N . ILE A 1 90 ? -4.247 10.073 22.399 1.00 91.88 90 ILE A N 1
ATOM 699 C CA . ILE A 1 90 ? -3.305 9.420 21.489 1.00 91.88 90 ILE A CA 1
ATOM 700 C C . ILE A 1 90 ? -2.179 10.371 21.088 1.00 91.88 90 ILE A C 1
ATOM 702 O O . ILE A 1 90 ? -2.321 11.591 21.081 1.00 91.88 90 ILE A O 1
ATOM 706 N N . ASN A 1 91 ? -1.015 9.799 20.783 1.00 86.94 91 ASN A N 1
ATOM 707 C CA . ASN A 1 91 ? 0.153 10.582 20.415 1.00 86.94 91 ASN A CA 1
ATOM 708 C C . ASN A 1 91 ? 0.038 11.069 18.967 1.00 86.94 91 ASN A C 1
ATOM 710 O O . ASN A 1 91 ? 0.299 10.319 18.030 1.00 86.94 91 ASN A O 1
ATOM 714 N N . ALA A 1 92 ? -0.261 12.351 18.808 1.00 82.44 92 ALA A N 1
ATOM 715 C CA . ALA A 1 92 ? -0.390 12.998 17.511 1.00 82.44 92 ALA A CA 1
ATOM 716 C C . ALA A 1 92 ? 0.910 13.050 16.693 1.00 82.44 92 ALA A C 1
ATOM 718 O O . ALA A 1 92 ? 0.872 13.348 15.507 1.00 82.44 92 ALA A O 1
ATOM 719 N N . ALA A 1 93 ? 2.080 12.812 17.298 1.00 79.94 93 ALA A N 1
ATOM 720 C CA . ALA A 1 93 ? 3.338 12.710 16.554 1.00 79.94 93 ALA A CA 1
ATOM 721 C C . ALA A 1 93 ? 3.490 11.375 15.810 1.00 79.94 93 ALA A C 1
ATOM 723 O O . ALA A 1 93 ? 4.374 11.244 14.966 1.00 79.94 93 ALA A O 1
ATOM 724 N N . ILE A 1 94 ? 2.656 10.377 16.114 1.00 80.19 94 ILE A N 1
ATOM 725 C CA . ILE A 1 94 ? 2.708 9.073 15.458 1.00 80.19 94 ILE A CA 1
ATOM 726 C C . ILE A 1 94 ? 1.710 9.078 14.304 1.00 80.19 94 ILE A C 1
ATOM 728 O O . ILE A 1 94 ? 0.509 8.940 14.510 1.00 80.19 94 ILE A O 1
ATOM 732 N N . ALA A 1 95 ? 2.227 9.212 13.086 1.00 78.00 95 ALA A N 1
ATOM 733 C CA . ALA A 1 95 ? 1.435 9.031 11.878 1.00 78.00 95 ALA A CA 1
ATOM 734 C C . ALA A 1 95 ? 1.043 7.558 11.697 1.00 78.00 95 ALA A C 1
ATOM 736 O O . ALA A 1 95 ? 1.799 6.642 12.046 1.00 78.00 95 ALA A O 1
ATOM 737 N N . ALA A 1 96 ? -0.127 7.321 11.106 1.00 71.56 96 ALA A N 1
ATOM 738 C CA . ALA A 1 96 ? -0.519 5.975 10.726 1.00 71.56 96 ALA A CA 1
ATOM 739 C C . ALA A 1 96 ? 0.430 5.434 9.633 1.00 71.56 96 ALA A C 1
ATOM 741 O O . ALA A 1 96 ? 0.936 6.200 8.811 1.00 71.56 96 ALA A O 1
ATOM 742 N N . PRO A 1 97 ? 0.658 4.110 9.552 1.00 65.88 97 PRO A N 1
ATOM 743 C CA . PRO A 1 97 ? 1.555 3.534 8.544 1.00 65.88 97 PRO A CA 1
ATOM 744 C C . PRO A 1 97 ? 1.178 3.866 7.092 1.00 65.88 97 PRO A C 1
ATOM 746 O O . PRO A 1 97 ? 2.052 3.881 6.229 1.00 65.88 97 PRO A O 1
ATOM 749 N N . PHE A 1 98 ? -0.103 4.155 6.834 1.00 65.94 98 PHE A N 1
ATOM 750 C CA . PHE A 1 98 ? -0.627 4.557 5.526 1.00 65.94 98 PHE A CA 1
ATOM 751 C C . PHE A 1 98 ? -0.577 6.073 5.286 1.00 65.94 98 PHE A C 1
ATOM 753 O O . PHE A 1 98 ? -0.834 6.518 4.181 1.00 65.94 98 PHE A O 1
ATOM 760 N N . THR A 1 99 ? -0.233 6.912 6.264 1.00 64.56 99 THR A N 1
ATOM 761 C CA . THR A 1 99 ? -0.151 8.370 6.061 1.00 64.56 99 THR A CA 1
ATOM 762 C C . THR A 1 99 ? 0.812 8.776 4.928 1.00 64.56 99 THR A C 1
ATOM 764 O O . THR A 1 99 ? 0.470 9.686 4.179 1.00 64.56 99 THR A O 1
ATOM 767 N N . PRO A 1 100 ? 1.957 8.103 4.684 1.00 62.94 100 PRO A N 1
ATOM 768 C CA . PRO A 1 100 ? 2.776 8.378 3.501 1.00 62.94 100 PRO A CA 1
ATOM 769 C C . PRO A 1 100 ? 2.054 8.154 2.166 1.00 62.94 100 PRO A C 1
ATOM 771 O O . PRO A 1 100 ? 2.480 8.711 1.164 1.00 62.94 100 PRO A O 1
ATOM 774 N N . GLU A 1 101 ? 0.986 7.353 2.140 1.00 64.31 101 GLU A N 1
ATOM 775 C CA . GLU A 1 101 ? 0.131 7.162 0.964 1.00 64.31 101 GLU A CA 1
ATOM 776 C C . GLU A 1 101 ? -0.737 8.395 0.667 1.00 64.31 101 GLU A C 1
ATOM 778 O O . GLU A 1 101 ? -1.196 8.555 -0.462 1.00 64.31 101 GLU A O 1
ATOM 783 N N . MET A 1 102 ? -0.941 9.275 1.657 1.00 60.94 102 MET A N 1
ATOM 784 C CA . MET A 1 102 ? -1.627 10.559 1.479 1.00 60.94 102 MET A CA 1
ATOM 785 C C . MET A 1 102 ? -0.738 11.612 0.811 1.00 60.94 102 MET A C 1
ATOM 787 O O . MET A 1 102 ? -1.258 12.574 0.253 1.00 60.94 102 MET A O 1
ATOM 791 N N . ALA A 1 103 ? 0.588 11.449 0.861 1.00 63.12 103 ALA A N 1
ATOM 792 C CA . ALA A 1 103 ? 1.486 12.294 0.088 1.00 63.12 103 ALA A CA 1
ATOM 793 C C . ALA A 1 103 ? 1.397 11.889 -1.386 1.00 63.12 103 ALA A C 1
ATOM 795 O O . ALA A 1 103 ? 1.583 10.716 -1.719 1.00 63.12 103 ALA A O 1
ATOM 796 N N . ALA A 1 104 ? 1.181 12.861 -2.277 1.00 62.50 104 ALA A N 1
ATOM 797 C CA . ALA A 1 104 ? 1.165 12.599 -3.715 1.00 62.50 104 ALA A CA 1
ATOM 798 C C . ALA A 1 104 ? 2.484 11.956 -4.178 1.00 62.50 104 ALA A C 1
ATOM 800 O O . ALA A 1 104 ? 2.475 11.061 -5.018 1.00 62.50 104 ALA A O 1
ATOM 801 N N . HIS A 1 105 ? 3.614 12.374 -3.593 1.00 72.94 105 HIS A N 1
ATOM 802 C CA . HIS A 1 105 ? 4.927 11.777 -3.818 1.00 72.94 105 HIS A CA 1
ATOM 803 C C . HIS A 1 105 ? 5.944 12.131 -2.734 1.00 72.94 105 HIS A C 1
ATOM 805 O O . HIS A 1 105 ? 5.819 13.138 -2.041 1.00 72.94 105 HIS A O 1
ATOM 811 N N . GLN A 1 106 ? 7.050 11.389 -2.687 1.00 74.38 106 GLN A N 1
ATOM 812 C CA . GLN A 1 106 ? 8.249 11.755 -1.923 1.00 74.38 106 GLN A CA 1
ATOM 813 C C . GLN A 1 106 ? 9.484 11.765 -2.829 1.00 74.38 106 GLN A C 1
ATOM 815 O O . GLN A 1 106 ? 9.521 11.069 -3.844 1.00 74.38 106 GLN A O 1
ATOM 820 N N . ASN A 1 107 ? 10.500 12.571 -2.506 1.00 84.81 107 ASN A N 1
ATOM 821 C CA . ASN A 1 107 ? 11.794 12.454 -3.180 1.00 84.81 107 ASN A CA 1
ATOM 822 C C . ASN A 1 107 ? 12.395 11.074 -2.858 1.00 84.81 107 ASN A C 1
ATOM 824 O O . ASN A 1 107 ? 12.469 10.682 -1.691 1.00 84.81 107 ASN A O 1
ATOM 828 N N . ALA A 1 108 ? 12.777 10.314 -3.887 1.00 81.56 108 ALA A N 1
ATOM 829 C CA . ALA A 1 108 ? 13.279 8.962 -3.688 1.00 81.56 108 ALA A CA 1
ATOM 830 C C . ALA A 1 108 ? 14.614 8.933 -2.933 1.00 81.56 108 ALA A C 1
ATOM 832 O O . ALA A 1 108 ? 14.829 8.016 -2.145 1.00 81.56 108 ALA A O 1
ATOM 833 N N . ASP A 1 109 ? 15.480 9.927 -3.128 1.00 84.81 109 ASP A N 1
ATOM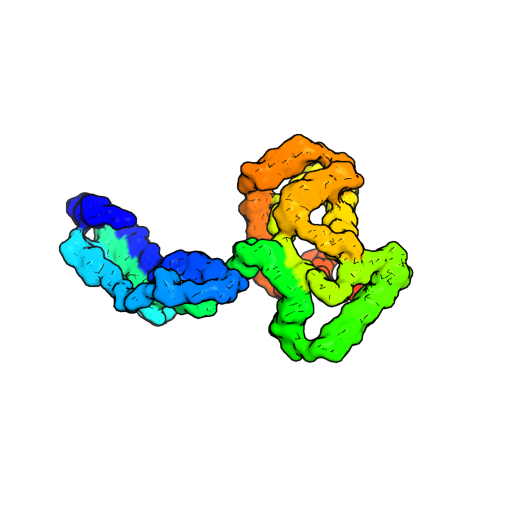 834 C CA . ASP A 1 109 ? 16.795 9.995 -2.483 1.00 84.81 109 ASP A CA 1
ATOM 835 C C . ASP A 1 109 ? 16.623 10.193 -0.978 1.00 84.81 109 ASP A C 1
ATOM 837 O O . ASP A 1 109 ? 17.055 9.356 -0.186 1.00 84.81 109 ASP A O 1
ATOM 841 N N . GLU A 1 110 ? 15.874 11.228 -0.595 1.00 82.88 110 GLU A N 1
ATOM 842 C CA . GLU A 1 110 ? 15.569 11.550 0.802 1.00 82.88 110 GLU A CA 1
ATOM 843 C C . GLU A 1 110 ? 14.874 10.380 1.510 1.00 82.88 110 GLU A C 1
ATOM 845 O O . GLU A 1 110 ? 15.277 9.978 2.605 1.00 82.88 110 GLU A O 1
ATOM 850 N N . ARG A 1 111 ? 13.873 9.765 0.859 1.00 82.19 111 ARG A N 1
ATOM 851 C CA . ARG A 1 111 ? 13.167 8.588 1.386 1.00 82.19 111 ARG A CA 1
ATOM 852 C C . ARG A 1 111 ? 14.129 7.438 1.655 1.00 82.19 111 ARG A C 1
ATOM 854 O O . ARG A 1 111 ? 14.046 6.817 2.712 1.00 82.19 111 ARG A O 1
ATOM 861 N N . LEU A 1 112 ? 14.988 7.100 0.693 1.00 84.12 112 LEU A N 1
ATOM 862 C CA . LEU A 1 112 ? 15.901 5.963 0.804 1.00 84.12 112 LEU A CA 1
ATOM 863 C C . LEU A 1 112 ? 16.979 6.220 1.860 1.00 84.12 112 LEU A C 1
ATOM 865 O O . LEU A 1 112 ? 17.241 5.332 2.670 1.00 84.12 112 LEU A O 1
ATOM 869 N N . MET A 1 113 ? 17.544 7.427 1.897 1.00 84.75 113 MET A N 1
ATOM 870 C CA . MET A 1 113 ? 18.515 7.833 2.914 1.00 84.75 113 MET A CA 1
ATOM 871 C C . MET A 1 113 ? 17.914 7.750 4.317 1.00 84.75 113 MET A C 1
ATOM 873 O O . MET A 1 113 ? 18.494 7.106 5.186 1.00 84.75 113 MET A O 1
ATOM 877 N N . HIS A 1 114 ? 16.710 8.294 4.522 1.00 81.38 114 HIS A N 1
ATOM 878 C CA . HIS A 1 114 ? 16.018 8.215 5.809 1.00 81.38 114 HIS A CA 1
ATOM 879 C C . HIS A 1 114 ? 15.637 6.772 6.180 1.00 81.38 114 HIS A C 1
ATOM 881 O O . HIS A 1 114 ? 15.861 6.334 7.305 1.00 81.38 114 HIS A O 1
ATOM 887 N N . LYS A 1 115 ? 15.077 6.004 5.235 1.00 79.38 115 LYS A N 1
ATOM 888 C CA . LYS A 1 115 ? 14.601 4.632 5.481 1.00 79.38 115 LYS A CA 1
ATOM 889 C C . LYS A 1 115 ? 15.734 3.665 5.824 1.00 79.38 115 LYS A C 1
ATOM 891 O O . LYS A 1 115 ? 15.534 2.778 6.649 1.00 79.38 115 LYS A O 1
ATOM 896 N N . TYR A 1 116 ? 16.876 3.791 5.153 1.00 80.69 116 TYR A N 1
ATOM 897 C CA . TYR A 1 116 ? 17.999 2.866 5.309 1.00 80.69 116 TYR A CA 1
ATOM 898 C C . TYR A 1 116 ? 19.142 3.430 6.162 1.00 80.69 116 TYR A C 1
ATOM 900 O O . TYR A 1 116 ? 20.080 2.692 6.449 1.00 80.69 116 TYR A O 1
ATOM 908 N N . GLY A 1 117 ? 19.074 4.700 6.577 1.00 88.19 117 GLY A N 1
ATOM 909 C CA . GLY A 1 117 ? 20.134 5.360 7.343 1.00 88.19 117 GLY A CA 1
ATOM 910 C C . GLY A 1 117 ? 21.451 5.466 6.570 1.00 88.19 117 GLY A C 1
ATOM 911 O O . GLY A 1 117 ? 22.516 5.303 7.159 1.00 88.19 117 GLY A O 1
ATOM 912 N N . ILE A 1 118 ? 21.378 5.669 5.252 1.00 89.88 118 ILE A N 1
ATOM 913 C CA . ILE A 1 118 ? 22.543 5.711 4.356 1.00 89.88 118 ILE A CA 1
ATOM 914 C C . ILE A 1 118 ? 22.845 7.140 3.902 1.00 89.88 118 ILE A C 1
ATOM 916 O O . ILE A 1 118 ? 21.939 7.967 3.800 1.00 89.88 118 ILE A O 1
ATOM 920 N N . ASP A 1 119 ? 24.113 7.414 3.601 1.00 92.56 119 ASP A N 1
ATOM 921 C CA . ASP A 1 119 ? 24.539 8.680 3.009 1.00 92.56 119 ASP A CA 1
ATOM 922 C C . ASP A 1 119 ? 24.386 8.692 1.473 1.00 92.56 119 ASP A C 1
ATOM 924 O O . ASP A 1 119 ? 24.003 7.701 0.840 1.00 92.56 119 ASP A O 1
ATOM 928 N N . GLU A 1 120 ? 24.668 9.842 0.860 1.00 88.69 120 GLU A N 1
ATOM 929 C CA . GLU A 1 120 ? 24.538 10.052 -0.586 1.00 88.69 120 GLU A CA 1
ATOM 930 C C . GLU A 1 120 ? 25.519 9.191 -1.404 1.00 88.69 120 GLU A C 1
ATOM 932 O O . GLU A 1 120 ? 25.173 8.684 -2.478 1.00 88.69 120 GLU A O 1
ATOM 937 N N . ALA A 1 121 ? 26.732 8.969 -0.888 1.00 91.12 121 ALA A N 1
ATOM 938 C CA . ALA A 1 121 ? 27.736 8.137 -1.546 1.00 91.12 121 ALA A CA 1
ATOM 939 C C . ALA A 1 121 ? 27.278 6.671 -1.601 1.00 91.12 121 ALA A C 1
ATOM 941 O O . ALA A 1 121 ? 27.327 6.032 -2.658 1.00 91.12 121 ALA A O 1
ATOM 942 N N . GLN A 1 122 ? 26.752 6.158 -0.488 1.00 90.75 122 GLN A N 1
ATOM 943 C CA . GLN A 1 122 ? 26.196 4.816 -0.389 1.00 90.75 122 GLN A CA 1
ATOM 944 C C . GLN A 1 122 ? 24.925 4.668 -1.233 1.00 90.75 122 GLN A C 1
ATOM 946 O O . GLN A 1 122 ? 24.754 3.646 -1.902 1.00 90.75 122 GLN A O 1
ATOM 951 N N . LEU A 1 123 ? 24.050 5.680 -1.264 1.00 89.75 123 LEU A N 1
ATOM 952 C CA . LEU A 1 123 ? 22.881 5.702 -2.148 1.00 89.75 123 LEU A CA 1
ATOM 953 C C . LEU A 1 123 ? 23.297 5.599 -3.624 1.00 89.75 123 LEU A C 1
ATOM 955 O O . LEU A 1 123 ? 22.740 4.790 -4.372 1.00 89.75 123 LEU A O 1
ATOM 959 N N . THR A 1 124 ? 24.301 6.378 -4.029 1.00 89.12 124 THR A N 1
ATOM 960 C CA . THR A 1 124 ? 24.835 6.389 -5.397 1.00 89.12 124 THR A CA 1
ATOM 961 C C . THR A 1 124 ? 25.406 5.026 -5.781 1.00 89.12 124 THR A C 1
ATOM 963 O O . THR A 1 124 ? 25.055 4.484 -6.834 1.00 89.12 124 THR A O 1
ATOM 966 N N . ALA A 1 125 ? 26.220 4.429 -4.906 1.00 90.75 125 ALA A N 1
ATOM 967 C CA . ALA A 1 125 ? 26.777 3.093 -5.107 1.00 90.75 125 ALA A CA 1
ATOM 968 C C . ALA A 1 125 ? 25.678 2.018 -5.210 1.00 90.75 125 ALA A C 1
ATOM 970 O O . ALA A 1 125 ? 25.692 1.194 -6.127 1.00 90.75 125 ALA A O 1
ATOM 971 N N . ASN A 1 126 ? 24.675 2.060 -4.325 1.00 89.50 126 ASN A N 1
ATOM 972 C CA . ASN A 1 126 ? 23.554 1.117 -4.333 1.00 89.50 126 ASN A CA 1
ATOM 973 C C . ASN A 1 126 ? 22.744 1.206 -5.636 1.00 89.50 126 ASN A C 1
ATOM 975 O O . ASN A 1 126 ? 22.396 0.178 -6.222 1.00 89.50 126 ASN A O 1
ATOM 979 N N . ARG A 1 127 ? 22.467 2.424 -6.119 1.00 89.19 127 ARG A N 1
ATOM 980 C CA . ARG A 1 127 ? 21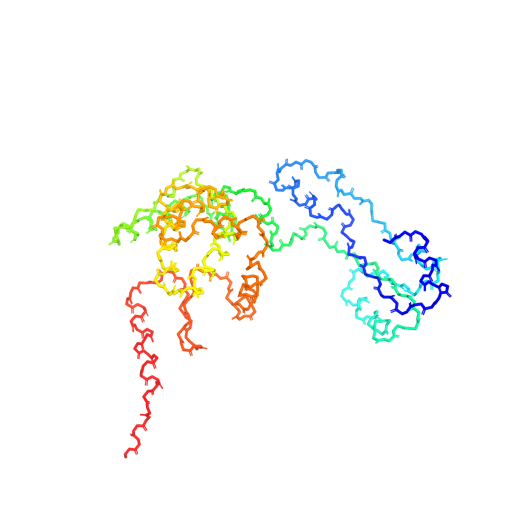.764 2.646 -7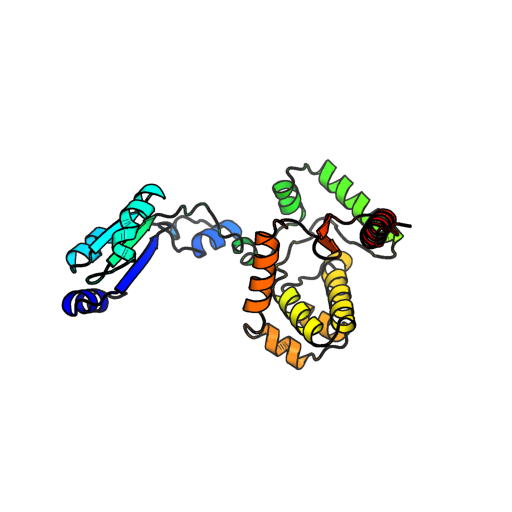.392 1.00 89.19 127 ARG A CA 1
ATOM 981 C C . ARG A 1 127 ? 22.573 2.167 -8.591 1.00 89.19 127 ARG A C 1
ATOM 983 O O . ARG A 1 127 ? 21.998 1.543 -9.481 1.00 89.19 127 ARG A O 1
ATOM 990 N N . ALA A 1 128 ? 23.884 2.410 -8.609 1.00 90.06 128 ALA A N 1
ATOM 991 C CA . ALA A 1 128 ? 24.762 1.910 -9.666 1.00 90.06 128 ALA A CA 1
ATOM 992 C C . ALA A 1 128 ? 24.719 0.374 -9.747 1.00 90.06 128 ALA A C 1
ATOM 994 O O . ALA A 1 128 ? 24.477 -0.172 -10.822 1.00 90.06 128 ALA A O 1
ATOM 995 N N . ALA A 1 129 ? 24.818 -0.314 -8.605 1.00 89.56 129 ALA A N 1
ATOM 996 C CA . ALA A 1 129 ? 24.731 -1.773 -8.544 1.00 89.56 129 ALA A CA 1
ATOM 997 C C . ALA A 1 129 ? 23.361 -2.316 -8.998 1.00 89.56 129 ALA A C 1
ATOM 999 O O . ALA A 1 129 ? 23.281 -3.367 -9.633 1.00 89.56 129 ALA A O 1
ATOM 1000 N N . ILE A 1 130 ? 22.261 -1.619 -8.687 1.00 88.75 130 ILE A N 1
ATOM 1001 C CA . ILE A 1 130 ? 20.921 -1.989 -9.174 1.00 88.75 130 ILE A CA 1
ATOM 1002 C C . ILE A 1 130 ? 20.843 -1.857 -10.698 1.00 88.75 130 ILE A C 1
ATOM 1004 O O . ILE A 1 130 ? 20.360 -2.781 -11.354 1.00 88.75 130 ILE A O 1
ATOM 1008 N N . ARG A 1 131 ? 21.340 -0.749 -11.260 1.00 90.00 131 ARG A N 1
ATOM 1009 C CA . ARG A 1 131 ? 21.346 -0.512 -12.710 1.00 90.00 131 ARG A CA 1
ATOM 1010 C C . ARG A 1 131 ? 22.176 -1.547 -13.457 1.00 90.00 131 ARG A C 1
ATOM 1012 O O . ARG A 1 131 ? 21.710 -2.073 -14.459 1.00 90.00 131 ARG A O 1
ATOM 1019 N N . GLU A 1 132 ? 23.357 -1.880 -12.946 1.00 90.50 132 GLU A N 1
ATOM 1020 C CA . GLU A 1 132 ? 24.221 -2.909 -13.530 1.00 90.50 132 GLU A CA 1
ATOM 1021 C C . GLU A 1 132 ? 23.528 -4.279 -13.565 1.00 90.50 132 GLU A C 1
ATOM 1023 O O . GLU A 1 132 ? 23.446 -4.913 -14.618 1.00 90.50 132 GLU A O 1
ATOM 1028 N N . ARG A 1 133 ? 22.946 -4.711 -12.437 1.00 88.38 133 ARG A N 1
ATOM 1029 C CA . ARG A 1 133 ? 22.221 -5.990 -12.363 1.00 88.38 133 ARG A CA 1
ATOM 1030 C C . ARG A 1 133 ? 20.995 -6.028 -13.270 1.00 88.38 133 ARG A C 1
ATOM 1032 O O . ARG A 1 133 ? 20.726 -7.059 -13.878 1.00 88.38 133 ARG A O 1
ATOM 1039 N N . ALA A 1 134 ? 20.250 -4.930 -13.360 1.00 88.12 134 ALA A N 1
ATOM 1040 C CA . ALA A 1 134 ? 19.092 -4.845 -14.243 1.00 88.12 134 ALA A CA 1
ATOM 1041 C C . ALA A 1 134 ? 19.503 -4.877 -15.722 1.00 88.12 134 ALA A C 1
ATOM 1043 O O . ALA A 1 134 ? 18.909 -5.620 -16.504 1.00 88.12 134 ALA A O 1
ATOM 1044 N N . ALA A 1 135 ? 20.570 -4.160 -16.087 1.00 89.38 135 ALA A N 1
ATOM 1045 C CA . ALA A 1 135 ? 21.101 -4.141 -17.446 1.00 89.38 135 ALA A CA 1
ATOM 1046 C C . ALA A 1 135 ? 21.570 -5.531 -17.903 1.00 89.38 135 ALA A C 1
ATOM 1048 O O . ALA A 1 135 ? 21.308 -5.915 -19.042 1.00 89.38 135 ALA A O 1
ATOM 1049 N N . ALA A 1 136 ? 22.169 -6.325 -17.007 1.00 87.56 136 ALA A N 1
ATOM 1050 C CA . ALA A 1 136 ? 22.528 -7.719 -17.283 1.00 87.56 136 ALA A CA 1
ATOM 1051 C C . ALA A 1 136 ? 21.314 -8.610 -17.628 1.00 87.56 136 ALA A C 1
ATOM 1053 O O . ALA A 1 136 ? 21.468 -9.643 -18.274 1.00 87.56 136 ALA A O 1
ATOM 1054 N N . LEU A 1 137 ? 20.106 -8.199 -17.229 1.00 86.44 137 LEU A N 1
ATOM 1055 C CA . LEU A 1 137 ? 18.835 -8.863 -17.532 1.00 86.44 137 LEU A CA 1
ATOM 1056 C C . LEU A 1 137 ? 18.071 -8.196 -18.691 1.00 86.44 137 LEU A C 1
ATOM 1058 O O . LEU A 1 137 ? 16.923 -8.551 -18.951 1.00 86.44 137 LEU A O 1
ATOM 1062 N N . GLY A 1 138 ? 18.673 -7.215 -19.372 1.00 87.75 138 GLY A N 1
ATOM 1063 C CA . GLY A 1 138 ? 18.021 -6.446 -20.435 1.00 87.75 138 GLY A CA 1
ATOM 1064 C C . GLY A 1 138 ? 16.949 -5.472 -19.933 1.00 87.75 138 GLY A C 1
ATOM 1065 O O . GLY A 1 138 ? 16.118 -5.024 -20.721 1.00 87.75 138 GLY A O 1
ATOM 1066 N N . VAL A 1 139 ? 16.946 -5.145 -18.636 1.00 87.94 139 VAL A N 1
ATOM 1067 C CA . VAL A 1 139 ? 16.002 -4.206 -18.018 1.00 87.94 139 VAL A CA 1
ATOM 1068 C C . VAL A 1 139 ? 16.700 -2.876 -17.765 1.00 87.94 139 VAL A C 1
ATOM 1070 O O . VAL A 1 139 ? 17.725 -2.811 -17.088 1.00 87.94 139 VAL A O 1
ATOM 1073 N N . VAL A 1 140 ? 16.121 -1.793 -18.276 1.00 90.12 140 VAL A N 1
ATOM 1074 C CA . VAL A 1 140 ? 16.588 -0.436 -17.981 1.00 90.12 140 VAL A CA 1
ATOM 1075 C C . VAL A 1 140 ? 15.926 0.037 -16.692 1.00 90.12 140 VAL A C 1
ATOM 1077 O O . VAL A 1 140 ? 14.702 0.044 -16.592 1.00 90.12 140 VAL A O 1
ATOM 1080 N N . ILE A 1 141 ? 16.732 0.437 -15.711 1.00 88.62 141 ILE A N 1
ATOM 1081 C CA . ILE A 1 141 ? 16.260 1.106 -14.497 1.00 88.62 141 ILE A CA 1
ATOM 1082 C C . ILE A 1 141 ? 16.810 2.531 -14.502 1.00 88.62 141 ILE A C 1
ATOM 1084 O O . ILE A 1 141 ? 18.017 2.739 -14.371 1.00 88.62 141 ILE A O 1
ATOM 1088 N N . ASP A 1 142 ? 15.924 3.507 -14.643 1.00 85.56 142 ASP A N 1
ATOM 1089 C CA . ASP A 1 142 ? 16.230 4.922 -14.527 1.00 85.56 142 ASP A CA 1
ATOM 1090 C C . ASP A 1 142 ? 15.969 5.403 -13.095 1.00 85.56 142 ASP A C 1
ATOM 1092 O O . ASP A 1 142 ? 14.887 5.844 -12.725 1.00 85.56 142 ASP A O 1
ATOM 1096 N N . THR A 1 143 ? 17.002 5.320 -12.259 1.00 72.69 143 THR A N 1
ATOM 1097 C CA . THR A 1 143 ? 17.003 5.909 -10.911 1.00 72.69 143 THR A CA 1
ATOM 1098 C C . THR A 1 143 ? 17.821 7.203 -10.890 1.00 72.69 143 THR A C 1
ATOM 1100 O O . THR A 1 143 ? 18.695 7.363 -10.027 1.00 72.69 143 THR A O 1
ATOM 1103 N N . GLY A 1 144 ? 17.655 8.067 -11.893 1.00 69.00 144 GLY A N 1
ATOM 1104 C CA . GLY A 1 144 ? 18.303 9.376 -11.938 1.00 69.00 144 GLY A CA 1
ATOM 1105 C C . GLY A 1 144 ? 17.945 10.276 -10.745 1.00 69.00 144 GLY A C 1
ATOM 1106 O O . GLY A 1 144 ? 17.024 9.993 -9.963 1.00 69.00 144 GLY A O 1
ATOM 1107 N N . HIS A 1 145 ? 18.691 11.375 -10.594 1.00 62.09 145 HIS A N 1
ATOM 1108 C CA . HIS A 1 145 ? 18.332 12.437 -9.650 1.00 62.09 145 HIS A CA 1
ATOM 1109 C C . HIS A 1 145 ? 16.954 13.006 -10.007 1.00 62.09 145 HIS A C 1
ATOM 1111 O O . HIS A 1 145 ? 16.670 13.264 -11.174 1.00 62.09 145 HIS A O 1
ATOM 1117 N N . GLY A 1 146 ? 16.102 13.192 -8.996 1.00 70.25 146 GLY A N 1
ATOM 1118 C CA . GLY A 1 146 ? 14.718 13.648 -9.179 1.00 70.25 146 GLY A CA 1
ATOM 1119 C C . GLY A 1 146 ? 13.677 12.529 -9.296 1.00 70.25 146 GLY A C 1
ATOM 1120 O O . GLY A 1 146 ? 12.489 12.837 -9.386 1.00 70.25 146 GLY A O 1
ATOM 1121 N N . SER A 1 147 ? 14.088 11.254 -9.232 1.00 81.81 147 SER A N 1
ATOM 1122 C CA . SER A 1 147 ? 13.156 10.125 -9.099 1.00 81.81 147 SER A CA 1
ATOM 1123 C C . SER A 1 147 ? 12.251 10.291 -7.871 1.00 81.81 147 SER A C 1
ATOM 1125 O O . SER A 1 147 ? 12.657 10.799 -6.818 1.00 81.81 147 SER A O 1
ATOM 1127 N N . ARG A 1 148 ? 10.992 9.875 -8.012 1.00 85.81 148 ARG A N 1
ATOM 1128 C CA . ARG A 1 148 ? 9.952 10.032 -6.990 1.00 85.81 148 ARG A CA 1
ATOM 1129 C C . ARG A 1 148 ? 9.460 8.680 -6.498 1.00 85.81 148 ARG A C 1
ATOM 1131 O O . ARG A 1 148 ? 9.469 7.690 -7.222 1.00 85.81 148 ARG A O 1
ATOM 1138 N N . VAL A 1 149 ? 9.033 8.658 -5.243 1.00 86.19 149 VAL A N 1
ATOM 1139 C CA . VAL A 1 149 ? 8.280 7.551 -4.656 1.00 86.19 149 VAL A CA 1
ATOM 1140 C C . VAL A 1 149 ? 6.811 7.925 -4.717 1.00 86.19 149 VAL A C 1
ATOM 1142 O O . VAL A 1 149 ? 6.411 8.894 -4.074 1.00 86.19 149 VAL A O 1
ATOM 1145 N N . TRP A 1 150 ? 6.044 7.166 -5.493 1.00 88.94 150 TRP A N 1
ATOM 1146 C CA . TRP A 1 150 ? 4.606 7.357 -5.681 1.00 88.94 150 TRP A CA 1
ATOM 1147 C C . TRP A 1 150 ? 3.815 6.348 -4.853 1.00 88.94 150 TRP A C 1
ATOM 1149 O O . TRP A 1 150 ? 4.299 5.249 -4.570 1.00 88.94 150 TRP A O 1
ATOM 1159 N N . ASN A 1 151 ? 2.586 6.708 -4.492 1.00 88.25 151 ASN A N 1
ATOM 1160 C CA . ASN A 1 151 ? 1.622 5.750 -3.968 1.00 88.25 151 ASN A CA 1
ATOM 1161 C C . ASN A 1 151 ? 1.322 4.683 -5.042 1.00 88.25 151 ASN A C 1
ATOM 1163 O O . ASN A 1 151 ? 1.117 5.007 -6.209 1.00 88.25 151 ASN A O 1
ATOM 1167 N N . THR A 1 152 ? 1.323 3.406 -4.656 1.00 93.44 152 THR A N 1
ATOM 1168 C CA . THR A 1 152 ? 1.087 2.271 -5.561 1.00 93.44 152 THR A CA 1
ATOM 1169 C C . THR A 1 152 ? -0.214 1.521 -5.270 1.00 93.44 152 THR A C 1
ATOM 1171 O O . THR A 1 152 ? -0.447 0.475 -5.872 1.00 93.44 152 THR A O 1
ATOM 1174 N N . PHE A 1 153 ? -1.061 2.002 -4.357 1.00 94.62 153 PHE A N 1
ATOM 1175 C CA . PHE A 1 153 ? -2.244 1.281 -3.884 1.00 94.62 153 PHE A CA 1
ATOM 1176 C C . PHE A 1 153 ? -3.215 0.938 -5.021 1.00 94.62 153 PHE A C 1
ATOM 1178 O O . PHE A 1 153 ? -3.564 -0.229 -5.200 1.00 94.62 153 PHE A O 1
ATOM 1185 N N . ASP A 1 154 ? -3.556 1.905 -5.874 1.00 95.44 154 ASP A N 1
ATOM 1186 C CA . ASP A 1 154 ? -4.414 1.658 -7.042 1.00 95.44 154 ASP A CA 1
ATOM 1187 C C . ASP A 1 154 ? -3.751 0.732 -8.076 1.00 95.44 154 ASP A C 1
ATOM 1189 O O . ASP A 1 154 ? -4.410 -0.125 -8.671 1.00 95.44 154 ASP A O 1
ATOM 1193 N N . ALA A 1 155 ? -2.425 0.802 -8.229 1.00 97.62 155 ALA A N 1
ATOM 1194 C CA . ALA A 1 155 ? -1.680 -0.153 -9.048 1.00 97.62 155 ALA A CA 1
ATOM 1195 C C . ALA A 1 155 ? -1.814 -1.590 -8.502 1.00 97.62 155 ALA A C 1
ATOM 1197 O O . ALA A 1 155 ? -1.936 -2.546 -9.271 1.00 97.62 155 ALA A O 1
ATOM 1198 N N . HIS A 1 156 ? -1.831 -1.752 -7.175 1.00 97.75 156 HIS A N 1
ATOM 1199 C CA . HIS A 1 156 ? -2.066 -3.038 -6.519 1.00 97.75 156 HIS A CA 1
ATOM 1200 C C . HIS A 1 156 ? -3.513 -3.518 -6.653 1.00 97.75 156 HIS A C 1
ATOM 1202 O O . HIS A 1 156 ? -3.717 -4.715 -6.855 1.00 97.75 156 HIS A O 1
ATOM 1208 N N . ARG A 1 157 ? -4.504 -2.620 -6.632 1.00 98.12 157 ARG A N 1
ATOM 1209 C CA . ARG A 1 157 ? -5.910 -2.968 -6.906 1.00 98.12 157 ARG A CA 1
ATOM 1210 C C . ARG A 1 157 ? -6.095 -3.504 -8.324 1.00 98.12 157 ARG A C 1
ATOM 1212 O O . ARG A 1 157 ? -6.715 -4.551 -8.506 1.00 98.12 157 ARG A O 1
ATOM 1219 N N . LEU A 1 158 ? -5.476 -2.866 -9.321 1.00 98.56 158 LEU A N 1
ATOM 1220 C CA . LEU A 1 158 ? -5.482 -3.381 -10.694 1.00 98.56 158 LEU A CA 1
ATOM 1221 C C . LEU A 1 158 ? -4.737 -4.718 -10.824 1.00 98.56 158 LEU A C 1
ATOM 1223 O O . LEU A 1 158 ? -5.183 -5.593 -11.563 1.00 98.56 158 LEU A O 1
ATOM 1227 N N . LEU A 1 159 ? -3.629 -4.912 -10.099 1.00 98.44 159 LEU A N 1
ATOM 1228 C CA . LEU A 1 159 ? -2.916 -6.196 -10.072 1.00 98.44 159 LEU A CA 1
ATOM 1229 C C . LEU A 1 159 ? -3.741 -7.314 -9.435 1.00 98.44 159 LEU A C 1
ATOM 1231 O O . LEU A 1 159 ? -3.724 -8.432 -9.947 1.00 98.44 159 LEU A O 1
ATOM 1235 N N . HIS A 1 160 ? -4.460 -7.019 -8.350 1.00 98.19 160 HIS A N 1
ATOM 1236 C CA . HIS A 1 160 ? -5.382 -7.962 -7.727 1.00 98.19 160 HIS A CA 1
ATOM 1237 C C . HIS A 1 160 ? -6.454 -8.391 -8.732 1.00 98.19 160 HIS A C 1
ATOM 1239 O O . HIS A 1 160 ? -6.594 -9.580 -9.007 1.00 98.19 160 HIS A O 1
ATOM 1245 N N . TRP A 1 161 ? -7.127 -7.423 -9.359 1.00 98.38 161 TRP A N 1
ATOM 1246 C CA . TRP A 1 161 ? -8.121 -7.679 -10.400 1.00 98.38 161 TRP A CA 1
ATOM 1247 C C . TRP A 1 161 ? -7.573 -8.502 -11.573 1.00 98.38 161 TRP A C 1
ATOM 1249 O O . TRP A 1 161 ? -8.194 -9.482 -11.981 1.00 98.38 161 TRP A O 1
ATOM 1259 N N . ALA A 1 162 ? -6.399 -8.150 -12.102 1.00 98.25 162 ALA A N 1
ATOM 1260 C CA . ALA A 1 162 ? -5.773 -8.900 -13.189 1.00 98.25 162 ALA A CA 1
ATOM 1261 C C . ALA A 1 162 ? -5.462 -10.350 -12.778 1.00 98.25 162 ALA A C 1
ATOM 1263 O O . ALA A 1 162 ? -5.625 -11.263 -13.584 1.00 98.25 162 ALA A O 1
ATOM 1264 N N . GLY A 1 163 ? -5.074 -10.572 -11.517 1.00 97.62 163 GLY A N 1
ATOM 1265 C CA . GLY A 1 163 ? -4.839 -11.903 -10.954 1.00 97.62 163 GLY A CA 1
ATOM 1266 C C . GLY A 1 163 ? -6.098 -12.757 -10.800 1.00 97.62 163 GLY A C 1
ATOM 1267 O O . GLY A 1 163 ? -5.991 -13.980 -10.842 1.00 97.62 163 GLY A O 1
ATOM 1268 N N . LEU A 1 164 ? -7.280 -12.142 -10.676 1.00 97.62 164 LEU A N 1
ATOM 1269 C CA . LEU A 1 164 ? -8.561 -12.860 -10.697 1.00 97.62 164 LEU A CA 1
ATOM 1270 C C . LEU A 1 164 ? -8.914 -13.394 -12.092 1.00 97.62 164 LEU A C 1
ATOM 1272 O O . LEU A 1 164 ? -9.717 -14.319 -12.195 1.00 97.62 164 LEU A O 1
ATOM 1276 N N . GLN A 1 165 ? -8.337 -12.822 -13.154 1.00 95.25 165 GLN A N 1
ATOM 1277 C CA . GLN A 1 165 ? -8.531 -13.309 -14.520 1.00 95.25 165 GLN A CA 1
ATOM 1278 C C . GLN A 1 165 ? -7.616 -14.502 -14.788 1.00 95.25 165 GLN A C 1
ATOM 1280 O O . GLN A 1 165 ? -8.096 -15.615 -14.986 1.00 95.25 165 GLN A O 1
ATOM 1285 N N . ASP A 1 166 ? -6.301 -14.270 -14.764 1.00 95.94 166 ASP A N 1
ATOM 1286 C CA . ASP A 1 166 ? -5.283 -15.310 -14.867 1.00 95.94 166 ASP A CA 1
ATOM 1287 C C . ASP A 1 166 ? -3.881 -14.784 -14.482 1.00 95.94 166 ASP A C 1
ATOM 1289 O O . ASP A 1 166 ? -3.626 -13.580 -14.369 1.00 95.94 166 ASP A O 1
ATOM 1293 N N . ALA A 1 167 ? -2.938 -15.708 -14.277 1.00 95.44 167 ALA A N 1
ATOM 1294 C CA . ALA A 1 167 ? -1.570 -15.374 -13.882 1.00 95.44 167 ALA A CA 1
ATOM 1295 C C . ALA A 1 167 ? -0.787 -14.608 -14.965 1.00 95.44 167 ALA A C 1
ATOM 1297 O O . ALA A 1 167 ? 0.090 -13.804 -14.643 1.00 95.44 167 ALA A O 1
ATOM 1298 N N . GLU A 1 168 ? -1.096 -14.830 -16.244 1.00 97.50 168 GLU A N 1
ATOM 1299 C CA . GLU A 1 168 ? -0.410 -14.175 -17.357 1.00 97.50 168 GLU A CA 1
ATOM 1300 C C . GLU A 1 168 ? -0.881 -12.718 -17.502 1.00 97.50 168 GLU A C 1
ATOM 1302 O O . GLU A 1 168 ? -0.079 -11.824 -17.756 1.00 97.50 168 GLU A O 1
ATOM 1307 N N . ALA A 1 169 ? -2.161 -12.440 -17.268 1.00 97.31 169 ALA A N 1
ATOM 1308 C CA . ALA A 1 169 ? -2.751 -11.112 -17.200 1.00 97.31 169 ALA A CA 1
ATOM 1309 C C . ALA A 1 169 ? -2.110 -10.276 -16.083 1.00 97.31 169 ALA A C 1
ATOM 1311 O O . ALA A 1 169 ? -1.631 -9.165 -16.338 1.00 97.31 169 ALA A O 1
ATOM 1312 N N . ALA A 1 170 ? -2.003 -10.842 -14.876 1.00 97.62 170 ALA A N 1
ATOM 1313 C CA . ALA A 1 170 ? -1.289 -10.213 -13.767 1.00 97.62 170 ALA A CA 1
ATOM 1314 C C . ALA A 1 170 ? 0.193 -9.967 -14.094 1.00 97.62 170 ALA A C 1
ATOM 1316 O O . ALA A 1 170 ? 0.718 -8.891 -13.804 1.00 97.62 170 ALA A O 1
ATOM 1317 N N . LEU A 1 171 ? 0.870 -10.926 -14.737 1.00 97.62 171 LEU A N 1
ATOM 1318 C CA . LEU A 1 171 ? 2.271 -10.788 -15.137 1.00 97.62 171 LEU A CA 1
ATOM 1319 C C . LEU A 1 171 ? 2.473 -9.667 -16.167 1.00 97.62 171 LEU A C 1
ATOM 1321 O O . LEU A 1 171 ? 3.394 -8.858 -16.012 1.00 97.62 171 LEU A O 1
ATOM 1325 N N . ARG A 1 172 ? 1.623 -9.590 -17.200 1.00 98.12 172 ARG A N 1
ATOM 1326 C CA . ARG A 1 172 ? 1.677 -8.522 -18.212 1.00 98.12 172 ARG A CA 1
ATOM 1327 C C . ARG A 1 172 ? 1.482 -7.150 -17.573 1.00 98.12 172 ARG A C 1
ATOM 1329 O O . ARG A 1 172 ? 2.299 -6.261 -17.810 1.00 98.12 172 ARG A O 1
ATOM 1336 N N . LEU A 1 173 ? 0.475 -6.999 -16.709 1.00 98.56 173 LEU A N 1
ATOM 1337 C CA . LEU A 1 173 ? 0.237 -5.745 -15.990 1.00 98.56 173 LEU A CA 1
ATOM 1338 C C . LEU A 1 173 ? 1.392 -5.400 -15.048 1.00 98.56 173 LEU A C 1
ATOM 1340 O O . LEU A 1 173 ? 1.853 -4.261 -15.033 1.00 98.56 173 LEU A O 1
ATOM 1344 N N . LYS A 1 174 ? 1.929 -6.378 -14.308 1.00 97.75 174 LYS A N 1
ATOM 1345 C CA . LYS A 1 174 ? 3.071 -6.153 -13.413 1.00 97.75 174 LYS A CA 1
ATOM 1346 C C . LYS A 1 174 ? 4.286 -5.646 -14.177 1.00 97.75 174 LYS A C 1
ATOM 1348 O O . LYS A 1 174 ? 4.941 -4.721 -13.710 1.00 97.75 174 LYS A O 1
ATOM 1353 N N . ARG A 1 175 ? 4.577 -6.218 -15.348 1.00 96.38 175 ARG A N 1
ATOM 1354 C CA . ARG A 1 175 ? 5.668 -5.761 -16.221 1.00 96.38 175 ARG A CA 1
ATOM 1355 C C . ARG A 1 175 ? 5.431 -4.341 -16.734 1.00 96.38 175 ARG A C 1
ATOM 1357 O O . ARG A 1 175 ? 6.360 -3.542 -16.676 1.00 96.38 175 ARG A O 1
ATOM 1364 N N . ALA A 1 176 ? 4.212 -4.019 -17.172 1.00 97.62 176 ALA A N 1
ATOM 1365 C CA . ALA A 1 176 ? 3.859 -2.671 -17.622 1.00 97.62 176 ALA A CA 1
ATOM 1366 C C . ALA A 1 176 ? 4.035 -1.630 -16.502 1.00 97.62 176 ALA A C 1
ATOM 1368 O O . ALA A 1 176 ? 4.695 -0.616 -16.704 1.00 97.62 176 ALA A O 1
ATOM 1369 N N . LEU A 1 177 ? 3.545 -1.923 -15.293 1.00 97.56 177 LEU A N 1
ATOM 1370 C CA . LEU A 1 177 ? 3.687 -1.047 -14.126 1.00 97.56 177 LEU A CA 1
ATOM 1371 C C . LEU A 1 177 ? 5.146 -0.891 -13.677 1.00 97.56 177 LEU A C 1
ATOM 1373 O O . LEU A 1 177 ? 5.575 0.213 -13.356 1.00 97.56 177 LEU A O 1
ATOM 1377 N N . LEU A 1 178 ? 5.923 -1.982 -13.658 1.00 95.00 178 LEU A N 1
ATOM 1378 C CA . LEU A 1 178 ? 7.348 -1.924 -13.315 1.00 95.00 178 LEU A CA 1
ATOM 1379 C C . LEU A 1 178 ? 8.135 -1.087 -14.323 1.00 95.00 178 LEU A C 1
ATOM 1381 O O . LEU A 1 178 ? 9.018 -0.344 -13.909 1.00 95.00 178 LEU A O 1
ATOM 1385 N N . ARG A 1 179 ? 7.813 -1.183 -15.617 1.00 94.56 179 ARG A N 1
ATOM 1386 C CA . ARG A 1 179 ? 8.419 -0.341 -16.651 1.00 94.56 179 ARG A CA 1
ATOM 1387 C C . ARG A 1 179 ? 8.042 1.128 -16.456 1.00 94.56 179 ARG A C 1
ATOM 1389 O O . ARG A 1 179 ? 8.944 1.953 -16.363 1.00 94.56 179 ARG A O 1
ATOM 1396 N N . ALA A 1 180 ? 6.750 1.433 -16.322 1.00 94.81 180 ALA A N 1
ATOM 1397 C CA . ALA A 1 180 ? 6.282 2.799 -16.089 1.00 94.81 180 ALA A CA 1
ATOM 1398 C C . ALA A 1 180 ? 7.004 3.429 -14.885 1.00 94.81 180 ALA A C 1
ATOM 1400 O O . ALA A 1 180 ? 7.537 4.527 -14.978 1.00 94.81 180 ALA A O 1
ATOM 1401 N N . TYR A 1 181 ? 7.116 2.683 -13.784 1.00 93.12 181 TYR A N 1
ATOM 1402 C CA . TYR A 1 181 ? 7.738 3.170 -12.557 1.00 93.12 181 TYR A CA 1
ATOM 1403 C C . TYR A 1 181 ? 9.268 3.276 -12.629 1.00 93.12 181 TYR A C 1
ATOM 1405 O O . TYR A 1 181 ? 9.832 4.311 -12.294 1.00 93.12 181 TYR A O 1
ATOM 1413 N N . PHE A 1 182 ? 9.959 2.194 -13.007 1.00 91.69 182 PHE A N 1
ATOM 1414 C CA . PHE A 1 182 ? 11.418 2.107 -12.887 1.00 91.69 182 PHE A CA 1
ATOM 1415 C C . PHE A 1 182 ? 12.171 2.498 -14.150 1.00 91.69 182 PHE A C 1
ATOM 1417 O O . PHE A 1 182 ? 13.356 2.789 -14.048 1.00 91.69 182 PHE A O 1
ATOM 1424 N N . THR A 1 183 ? 11.543 2.450 -15.321 1.00 91.69 183 THR A N 1
ATOM 1425 C CA . THR A 1 183 ? 12.188 2.786 -16.597 1.00 91.69 183 THR A CA 1
ATOM 1426 C C . THR A 1 183 ? 11.758 4.162 -17.074 1.00 91.69 183 THR A C 1
ATOM 1428 O O . THR A 1 183 ? 12.612 4.972 -17.413 1.00 91.69 183 THR A O 1
ATOM 1431 N N . ASP A 1 184 ? 10.452 4.420 -17.085 1.00 92.12 184 ASP A N 1
ATOM 1432 C CA . ASP A 1 184 ? 9.894 5.638 -17.677 1.00 92.12 184 ASP A CA 1
ATOM 1433 C C . ASP A 1 184 ? 9.733 6.775 -16.641 1.00 92.12 184 ASP A C 1
ATOM 1435 O O . ASP A 1 184 ? 9.466 7.912 -17.017 1.00 92.12 184 ASP A O 1
ATOM 1439 N N . ASN A 1 185 ? 9.950 6.493 -15.344 1.00 91.00 185 ASN A N 1
ATOM 1440 C CA . ASN A 1 185 ? 9.777 7.429 -14.219 1.00 91.00 185 ASN A CA 1
ATOM 1441 C C . ASN A 1 185 ? 8.368 8.061 -14.132 1.00 91.00 185 ASN A C 1
ATOM 1443 O O . ASN A 1 185 ? 8.188 9.146 -13.569 1.00 91.00 185 ASN A O 1
ATOM 1447 N N . ASP A 1 186 ? 7.355 7.362 -14.646 1.00 92.88 186 ASP A N 1
ATOM 1448 C CA . ASP A 1 186 ? 5.960 7.797 -14.637 1.00 92.88 186 ASP A CA 1
ATOM 1449 C C . ASP A 1 186 ? 5.351 7.748 -13.221 1.00 92.88 186 ASP A C 1
ATOM 1451 O O . ASP A 1 186 ? 5.692 6.919 -12.369 1.00 92.88 186 ASP A O 1
ATOM 1455 N N . ASN A 1 187 ? 4.374 8.627 -12.981 1.00 92.38 187 ASN A N 1
ATOM 1456 C CA . ASN A 1 187 ? 3.579 8.642 -11.756 1.00 92.38 187 ASN A CA 1
ATOM 1457 C C . ASN A 1 187 ? 2.538 7.510 -11.761 1.00 92.38 187 ASN A C 1
ATOM 1459 O O . ASN A 1 187 ? 1.451 7.663 -12.306 1.00 92.38 187 ASN A O 1
ATOM 1463 N N . VAL A 1 188 ? 2.819 6.392 -11.096 1.00 93.81 188 VAL A N 1
ATOM 1464 C CA . VAL A 1 188 ? 1.864 5.268 -10.994 1.00 93.81 188 VAL A CA 1
ATOM 1465 C C . VAL A 1 188 ? 0.707 5.491 -10.006 1.00 93.81 188 VAL A C 1
ATOM 1467 O O . VAL A 1 188 ? -0.100 4.584 -9.824 1.00 93.81 188 VAL A O 1
ATOM 1470 N N . ALA A 1 189 ? 0.603 6.667 -9.384 1.00 91.31 189 ALA A N 1
ATOM 1471 C CA . ALA A 1 189 ? -0.618 7.110 -8.708 1.00 91.31 189 ALA A CA 1
ATOM 1472 C C . ALA A 1 189 ? -1.584 7.831 -9.674 1.00 91.31 189 ALA A C 1
ATOM 1474 O O . ALA A 1 189 ? -2.744 8.045 -9.336 1.00 91.31 189 ALA A O 1
ATOM 1475 N N . ASP A 1 190 ? -1.132 8.205 -10.879 1.00 93.81 190 ASP A N 1
ATOM 1476 C CA . ASP A 1 190 ? -1.977 8.821 -11.902 1.00 93.81 190 ASP A CA 1
ATOM 1477 C C . ASP A 1 190 ? -2.846 7.768 -12.605 1.00 93.81 190 ASP A C 1
ATOM 1479 O O . ASP A 1 190 ? -2.353 6.805 -13.201 1.00 93.81 190 ASP A O 1
ATOM 1483 N N . HIS A 1 191 ? -4.164 7.971 -12.588 1.00 96.38 191 HIS A N 1
ATOM 1484 C CA . HIS A 1 191 ? -5.114 7.050 -13.219 1.00 96.38 191 HIS A CA 1
ATOM 1485 C C . HIS A 1 191 ? -4.900 6.927 -14.731 1.00 96.38 191 HIS A C 1
ATOM 1487 O O . HIS A 1 191 ? -5.108 5.854 -15.295 1.00 96.38 191 HIS A O 1
ATOM 1493 N N . GLY A 1 192 ? -4.429 7.982 -15.399 1.00 97.38 192 GLY A N 1
ATOM 1494 C CA . GLY A 1 192 ? -4.078 7.939 -16.816 1.00 97.38 192 GLY A CA 1
ATOM 1495 C C . GLY A 1 192 ? -2.902 7.000 -17.101 1.00 97.38 192 GLY A C 1
ATOM 1496 O O . GLY A 1 192 ? -2.974 6.208 -18.042 1.00 97.38 192 GLY A O 1
ATOM 1497 N N . VAL A 1 193 ? -1.843 7.045 -16.287 1.00 97.88 193 VAL A N 1
ATOM 1498 C CA . VAL A 1 193 ? -0.705 6.103 -16.338 1.00 97.88 193 VAL A CA 1
ATOM 1499 C C . VAL A 1 193 ? -1.187 4.670 -16.104 1.00 97.88 193 VAL A C 1
ATOM 1501 O O . VAL A 1 193 ? -0.845 3.770 -16.873 1.00 97.88 193 VAL A O 1
ATOM 1504 N N . LEU A 1 194 ? -2.030 4.454 -15.093 1.00 98.38 194 LEU A N 1
ATOM 1505 C CA . LEU A 1 194 ? -2.566 3.130 -14.763 1.00 98.38 194 LEU A CA 1
ATOM 1506 C C . LEU A 1 194 ? -3.454 2.553 -15.876 1.00 98.38 194 LEU A C 1
ATOM 1508 O O . LEU A 1 194 ? -3.334 1.375 -16.215 1.00 98.38 194 LEU A O 1
ATOM 1512 N N . ILE A 1 195 ? -4.285 3.385 -16.509 1.00 98.62 195 ILE A N 1
ATOM 1513 C CA . ILE A 1 195 ? -5.095 2.993 -17.669 1.00 98.62 195 ILE A CA 1
ATOM 1514 C C . ILE A 1 195 ? -4.208 2.634 -18.868 1.00 98.62 195 ILE A C 1
ATOM 1516 O O . ILE A 1 195 ? -4.479 1.642 -19.552 1.00 98.62 195 ILE A O 1
ATOM 1520 N N . ARG A 1 196 ? -3.132 3.393 -19.128 1.00 98.38 196 ARG A N 1
ATOM 1521 C CA . ARG A 1 196 ? -2.159 3.037 -20.177 1.00 98.38 196 ARG A CA 1
ATOM 1522 C C . ARG A 1 196 ? -1.504 1.689 -19.882 1.00 98.38 196 ARG A C 1
ATOM 1524 O O . ARG A 1 196 ? -1.491 0.831 -20.758 1.00 98.38 196 ARG A O 1
ATOM 1531 N N . ALA A 1 197 ? -1.070 1.454 -18.643 1.00 98.38 197 ALA A N 1
ATOM 1532 C CA . ALA A 1 197 ? -0.482 0.177 -18.240 1.00 98.38 197 ALA A CA 1
ATOM 1533 C C . ALA A 1 197 ? -1.460 -1.004 -18.408 1.00 98.38 197 ALA A C 1
ATOM 1535 O O . ALA A 1 197 ? -1.065 -2.068 -18.887 1.00 98.38 197 ALA A O 1
ATOM 1536 N N . ALA A 1 198 ? -2.743 -0.818 -18.075 1.00 98.19 198 ALA A N 1
ATOM 1537 C CA . ALA A 1 198 ? -3.785 -1.815 -18.324 1.00 98.19 198 ALA A CA 1
ATOM 1538 C C . ALA A 1 198 ? -4.000 -2.068 -19.828 1.00 98.19 198 ALA A C 1
ATOM 1540 O O . ALA A 1 198 ? -4.119 -3.219 -20.253 1.00 98.19 198 ALA A O 1
ATOM 1541 N N . THR A 1 199 ? -3.978 -1.008 -20.641 1.00 98.19 199 THR A N 1
ATOM 1542 C CA . THR A 1 199 ? -4.086 -1.093 -22.107 1.00 98.19 199 THR A CA 1
ATOM 1543 C C . THR A 1 199 ? -2.923 -1.892 -22.700 1.00 98.19 199 THR A C 1
ATOM 1545 O O . THR A 1 199 ? -3.146 -2.838 -23.456 1.00 98.19 199 THR A O 1
ATOM 1548 N N . ASP A 1 200 ? -1.688 -1.578 -22.304 1.00 97.12 200 ASP A N 1
ATOM 1549 C CA . ASP A 1 200 ? -0.475 -2.279 -22.746 1.00 97.12 200 ASP A CA 1
ATOM 1550 C C . ASP A 1 200 ? -0.477 -3.753 -22.315 1.00 97.12 200 ASP A C 1
ATOM 1552 O O . ASP A 1 200 ? -0.024 -4.639 -23.047 1.00 97.12 200 ASP A O 1
ATOM 1556 N N . ALA A 1 201 ? -1.057 -4.039 -21.146 1.00 97.50 201 ALA A N 1
ATOM 1557 C CA . ALA A 1 201 ? -1.276 -5.392 -20.647 1.00 97.50 201 ALA A CA 1
ATOM 1558 C C . ALA A 1 201 ? -2.433 -6.136 -21.343 1.00 97.50 201 ALA A C 1
ATOM 1560 O O . ALA A 1 201 ? -2.652 -7.321 -21.058 1.00 97.50 201 ALA A O 1
ATOM 1561 N N . LYS A 1 202 ? -3.133 -5.487 -22.284 1.00 97.56 202 LYS A N 1
ATOM 1562 C CA . LYS A 1 202 ? -4.308 -6.006 -23.005 1.00 97.56 202 LYS A CA 1
ATOM 1563 C C . LYS A 1 202 ? -5.462 -6.379 -22.069 1.00 97.56 202 LYS A C 1
ATOM 1565 O O . LYS A 1 202 ? -6.103 -7.410 -22.260 1.00 97.56 202 LYS A O 1
ATOM 1570 N N . LEU A 1 203 ? -5.677 -5.569 -21.037 1.00 98.12 203 LEU A N 1
ATOM 1571 C CA . LEU A 1 203 ? -6.800 -5.680 -20.108 1.00 98.12 203 LEU A CA 1
ATOM 1572 C C . LEU A 1 203 ? -7.955 -4.762 -20.532 1.00 98.12 203 LEU A C 1
ATOM 1574 O O . LEU A 1 203 ? -7.769 -3.831 -21.317 1.00 98.12 203 LEU A O 1
ATOM 1578 N N . ASP A 1 204 ? -9.153 -5.021 -20.004 1.00 98.19 204 ASP A N 1
ATOM 1579 C CA . ASP A 1 204 ? -10.328 -4.187 -20.267 1.00 98.19 204 ASP A CA 1
ATOM 1580 C C . ASP A 1 204 ? -10.162 -2.787 -19.649 1.00 98.19 204 ASP A C 1
ATOM 1582 O O . ASP A 1 204 ? -10.089 -2.616 -18.431 1.00 98.19 204 ASP A O 1
ATOM 1586 N N . VAL A 1 205 ? -10.099 -1.771 -20.511 1.00 98.12 205 VAL A N 1
ATOM 1587 C CA . VAL A 1 205 ? -9.901 -0.369 -20.115 1.00 98.12 205 VAL A CA 1
ATOM 1588 C C . VAL A 1 205 ? -11.111 0.200 -19.372 1.00 98.12 205 VAL A C 1
ATOM 1590 O O . VAL A 1 205 ? -10.947 1.046 -18.492 1.00 98.12 205 VAL A O 1
ATOM 1593 N N . GLY A 1 206 ? -12.324 -0.234 -19.722 1.00 98.31 206 GLY A N 1
ATOM 1594 C CA . GLY A 1 206 ? -13.549 0.214 -19.066 1.00 98.31 206 GLY A CA 1
ATOM 1595 C C . GLY A 1 206 ? -13.624 -0.289 -17.629 1.00 98.31 206 GLY A C 1
ATOM 1596 O O . GLY A 1 206 ? -13.929 0.484 -16.725 1.00 98.31 206 GLY A O 1
ATOM 1597 N N . GLU A 1 207 ? -13.275 -1.554 -17.406 1.00 98.25 207 GLU A N 1
ATOM 1598 C CA . GLU A 1 207 ? -13.209 -2.146 -16.073 1.00 98.25 207 GLU A CA 1
ATOM 1599 C C . GLU A 1 207 ? -12.078 -1.548 -15.240 1.00 98.25 207 GLU A C 1
ATOM 1601 O O . GLU A 1 207 ? -12.315 -1.163 -14.098 1.00 98.25 207 GLU A O 1
ATOM 1606 N N . ALA A 1 208 ? -10.886 -1.368 -15.819 1.00 98.38 208 ALA A N 1
ATOM 1607 C CA . ALA A 1 208 ? -9.790 -0.691 -15.130 1.00 98.38 208 ALA A CA 1
ATOM 1608 C C . ALA A 1 208 ? -10.210 0.710 -14.656 1.00 98.38 208 ALA A C 1
ATOM 1610 O O . ALA A 1 208 ? -9.964 1.069 -13.508 1.00 98.38 208 ALA A O 1
ATOM 1611 N N . ARG A 1 209 ? -10.911 1.478 -15.502 1.00 98.25 209 ARG A N 1
ATOM 1612 C CA . ARG A 1 209 ? -11.443 2.791 -15.123 1.00 98.25 209 ARG A CA 1
ATOM 1613 C C . ARG A 1 209 ? -12.463 2.697 -13.986 1.00 98.25 209 ARG A C 1
ATOM 1615 O O . ARG A 1 209 ? -12.339 3.444 -13.026 1.00 98.25 209 ARG A O 1
ATOM 1622 N N . ARG A 1 210 ? -13.423 1.767 -14.053 1.00 98.06 210 ARG A N 1
ATOM 1623 C C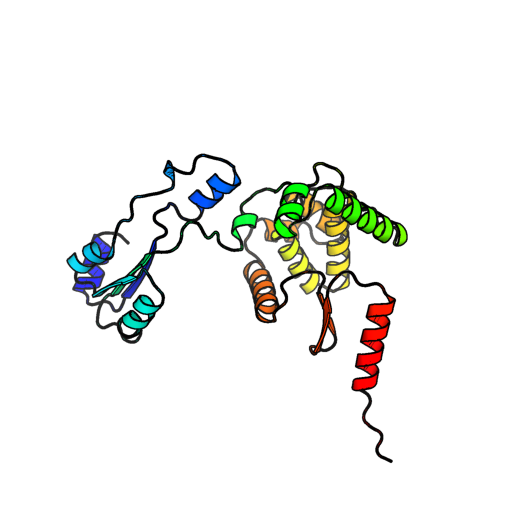A . ARG A 1 210 ? -14.418 1.573 -12.979 1.00 98.06 210 ARG A CA 1
ATOM 1624 C C . ARG A 1 210 ? -13.778 1.229 -11.638 1.00 98.06 210 ARG A C 1
ATOM 1626 O O . ARG A 1 210 ? -14.226 1.726 -10.609 1.00 98.06 210 ARG A O 1
ATOM 1633 N N . ILE A 1 211 ? -12.735 0.401 -11.647 1.00 97.69 211 ILE A N 1
ATOM 1634 C CA . ILE A 1 211 ? -11.977 0.078 -10.436 1.00 97.69 211 ILE A CA 1
ATOM 1635 C C . ILE A 1 211 ? -11.335 1.355 -9.893 1.00 97.69 211 ILE A C 1
ATOM 1637 O O . ILE A 1 211 ? -11.560 1.693 -8.739 1.00 97.69 211 ILE A O 1
ATOM 1641 N N . LEU A 1 212 ? -10.604 2.100 -10.725 1.00 94.94 212 LEU A N 1
ATOM 1642 C CA . LEU A 1 212 ? -9.918 3.329 -10.310 1.00 94.94 212 LEU A CA 1
ATOM 1643 C C . LEU A 1 212 ? -10.880 4.423 -9.809 1.00 94.94 212 LEU A C 1
ATOM 1645 O O . LEU A 1 212 ? -10.544 5.156 -8.888 1.00 94.94 212 LEU A O 1
ATOM 1649 N N . GLU A 1 213 ? -12.088 4.505 -10.364 1.00 94.31 213 GLU A N 1
ATOM 1650 C CA . GLU A 1 213 ? -13.128 5.467 -9.965 1.00 94.31 213 GLU A CA 1
ATOM 1651 C C . GLU A 1 213 ? -13.970 5.014 -8.752 1.00 94.31 213 GLU A C 1
ATOM 1653 O O . GLU A 1 213 ? -14.899 5.715 -8.349 1.00 94.31 213 GLU A O 1
ATOM 1658 N N . SER A 1 214 ? -13.679 3.849 -8.166 1.00 93.12 214 SER A N 1
ATOM 1659 C CA . SER A 1 214 ? -14.403 3.285 -7.018 1.00 93.12 214 SER A CA 1
ATOM 1660 C C . SER A 1 214 ? -13.448 2.756 -5.945 1.00 93.12 214 SER A C 1
ATOM 1662 O O . SER A 1 214 ? -12.233 2.890 -6.074 1.00 93.12 214 SER A O 1
ATOM 1664 N N . ASP A 1 215 ? -13.991 2.097 -4.916 1.00 90.81 215 ASP A N 1
ATOM 1665 C CA . ASP A 1 215 ? -13.231 1.389 -3.873 1.00 90.81 215 ASP A CA 1
ATOM 1666 C C . ASP A 1 215 ? -13.110 -0.129 -4.132 1.00 90.81 215 ASP A C 1
ATOM 1668 O O . ASP A 1 215 ? -12.660 -0.891 -3.277 1.00 90.81 215 ASP A O 1
ATOM 1672 N N . GLN A 1 216 ? -13.498 -0.611 -5.319 1.00 94.94 216 GLN A N 1
ATOM 1673 C CA . GLN A 1 216 ? -13.453 -2.036 -5.665 1.00 94.94 216 GLN A CA 1
ATOM 1674 C C . GLN A 1 216 ? -12.048 -2.643 -5.456 1.00 94.94 216 GLN A C 1
ATOM 1676 O O . GLN A 1 216 ? -11.054 -2.104 -5.944 1.00 94.94 216 GLN A O 1
ATOM 1681 N N . TYR A 1 217 ? -11.957 -3.779 -4.764 1.00 97.38 217 TYR A N 1
ATOM 1682 C CA . TYR A 1 217 ? -10.706 -4.459 -4.387 1.00 97.38 217 TYR A CA 1
ATOM 1683 C C . TYR A 1 217 ? -9.845 -3.769 -3.314 1.00 97.38 217 TYR A C 1
ATOM 1685 O O . TYR A 1 217 ? -8.754 -4.256 -3.009 1.00 97.38 217 TYR A O 1
ATOM 1693 N N . ALA A 1 218 ? -10.281 -2.641 -2.739 1.00 93.25 218 ALA A N 1
ATOM 1694 C CA . ALA A 1 218 ? -9.510 -1.962 -1.698 1.00 93.25 218 ALA A CA 1
ATOM 1695 C C . ALA A 1 218 ? -9.342 -2.849 -0.451 1.00 93.25 218 ALA A C 1
ATOM 1697 O O . ALA A 1 218 ? -8.223 -3.027 0.036 1.00 93.25 218 ALA A O 1
ATOM 1698 N N . ASP A 1 219 ? -10.426 -3.456 0.033 1.00 92.19 219 ASP A N 1
ATOM 1699 C CA . ASP A 1 219 ? -10.404 -4.291 1.235 1.00 92.19 219 ASP A CA 1
ATOM 1700 C C . ASP A 1 219 ? -9.554 -5.551 1.056 1.00 92.19 219 ASP A C 1
ATOM 1702 O O . ASP A 1 219 ? -8.805 -5.926 1.962 1.00 92.19 219 ASP A O 1
ATOM 1706 N N . GLU A 1 220 ? -9.617 -6.175 -0.118 1.00 97.50 220 GLU A N 1
ATOM 1707 C CA . GLU A 1 220 ? -8.861 -7.369 -0.476 1.00 97.50 220 GLU A CA 1
ATOM 1708 C C . GLU A 1 220 ? -7.356 -7.092 -0.500 1.00 97.50 220 GLU A C 1
ATOM 1710 O O . GLU A 1 220 ? -6.578 -7.853 0.085 1.00 97.50 220 GLU A O 1
ATOM 1715 N N . VAL A 1 221 ? -6.933 -5.975 -1.105 1.00 95.62 221 VAL A N 1
ATOM 1716 C CA . VAL A 1 221 ? -5.521 -5.562 -1.112 1.00 95.62 221 VAL A CA 1
ATOM 1717 C C . VAL A 1 221 ? -5.041 -5.284 0.314 1.00 95.62 221 VAL A C 1
ATOM 1719 O O . VAL A 1 221 ? -4.002 -5.802 0.727 1.00 95.62 221 VAL A O 1
ATOM 1722 N N . ARG A 1 222 ? -5.824 -4.557 1.121 1.00 92.25 222 ARG A N 1
ATOM 1723 C CA . ARG A 1 222 ? -5.467 -4.287 2.525 1.00 92.25 222 ARG A CA 1
ATOM 1724 C C . ARG A 1 222 ? -5.436 -5.549 3.378 1.00 92.25 222 ARG A C 1
ATOM 1726 O O . ARG A 1 222 ? -4.601 -5.669 4.275 1.00 92.25 222 ARG A O 1
ATOM 1733 N N . ALA A 1 223 ? -6.335 -6.496 3.131 1.00 92.75 223 ALA A N 1
ATOM 1734 C CA . ALA A 1 223 ? -6.334 -7.782 3.814 1.00 92.75 223 ALA A CA 1
ATOM 1735 C C . ALA A 1 223 ? -5.070 -8.582 3.477 1.00 92.75 223 ALA A C 1
ATOM 1737 O O . ALA A 1 223 ? -4.447 -9.132 4.387 1.00 92.75 223 ALA A O 1
ATOM 1738 N N . GLN A 1 224 ? -4.648 -8.585 2.210 1.00 93.12 224 GLN A N 1
ATOM 1739 C CA . GLN A 1 224 ? -3.413 -9.236 1.779 1.00 93.12 224 GLN A CA 1
ATOM 1740 C C . GLN A 1 224 ? -2.169 -8.592 2.413 1.00 93.12 224 GLN A C 1
ATOM 1742 O O . GLN A 1 224 ? -1.302 -9.305 2.921 1.00 93.12 224 GLN A O 1
ATOM 1747 N N . GLU A 1 225 ? -2.096 -7.258 2.449 1.00 91.62 225 GLU A N 1
ATOM 1748 C CA . GLU A 1 225 ? -1.020 -6.520 3.125 1.00 91.62 225 GLU A CA 1
ATOM 1749 C C . GLU A 1 225 ? -0.933 -6.887 4.612 1.00 91.62 225 GLU A C 1
ATOM 1751 O O . GLU A 1 225 ? 0.132 -7.279 5.097 1.00 91.62 225 GLU A O 1
ATOM 1756 N N . ARG A 1 226 ? -2.065 -6.824 5.329 1.00 93.00 226 ARG A N 1
ATOM 1757 C CA . ARG A 1 226 ? -2.134 -7.179 6.755 1.00 93.00 226 ARG A CA 1
ATOM 1758 C C . ARG A 1 226 ? -1.713 -8.620 7.004 1.00 93.00 226 ARG A C 1
ATOM 1760 O O . ARG A 1 226 ? -0.969 -8.869 7.948 1.00 93.00 226 ARG A O 1
ATOM 1767 N N . HIS A 1 227 ? -2.160 -9.551 6.164 1.00 92.25 227 HIS A N 1
ATOM 1768 C CA . HIS A 1 227 ? -1.821 -10.964 6.290 1.00 92.25 227 HIS A CA 1
ATOM 1769 C C . HIS A 1 227 ? -0.301 -11.186 6.273 1.00 92.25 227 HIS A C 1
ATOM 1771 O O . HIS A 1 227 ? 0.243 -11.816 7.180 1.00 92.25 227 HIS A O 1
ATOM 1777 N N . PHE A 1 228 ? 0.408 -10.615 5.294 1.00 90.50 228 PHE A N 1
ATOM 1778 C CA . PHE A 1 228 ? 1.860 -10.790 5.195 1.00 90.50 228 PHE A CA 1
ATOM 1779 C C . PHE A 1 228 ? 2.638 -10.010 6.258 1.00 90.50 228 PHE A C 1
ATOM 1781 O O . PHE A 1 228 ? 3.646 -10.512 6.758 1.00 90.50 228 PHE A O 1
ATOM 1788 N N . GLN A 1 229 ? 2.157 -8.836 6.672 1.00 89.62 229 GLN A N 1
ATOM 1789 C CA . GLN A 1 229 ? 2.747 -8.114 7.803 1.00 89.62 229 GLN A CA 1
ATOM 1790 C C . GLN A 1 229 ? 2.634 -8.914 9.108 1.00 89.62 229 GLN A C 1
ATOM 1792 O O . GLN A 1 229 ? 3.608 -9.006 9.854 1.00 89.62 229 GLN A O 1
ATOM 1797 N N . GLN A 1 230 ? 1.479 -9.536 9.366 1.00 89.00 230 GLN A N 1
ATOM 1798 C CA . GLN A 1 230 ? 1.265 -10.417 10.523 1.00 89.00 230 GLN A CA 1
ATOM 1799 C C . GLN A 1 230 ? 2.119 -11.688 10.452 1.00 89.00 230 GLN A C 1
ATOM 1801 O O . GLN A 1 230 ? 2.528 -12.207 11.488 1.00 89.00 230 GLN A O 1
ATOM 1806 N N . ALA A 1 231 ? 2.446 -12.151 9.244 1.00 85.81 231 ALA A N 1
ATOM 1807 C CA . ALA A 1 231 ? 3.393 -13.238 9.008 1.00 85.81 231 ALA A CA 1
ATOM 1808 C C . ALA A 1 231 ? 4.877 -12.813 9.126 1.00 85.81 231 ALA A C 1
ATOM 1810 O O . ALA A 1 231 ? 5.766 -13.609 8.828 1.00 85.81 231 ALA A O 1
ATOM 1811 N N . GLY A 1 232 ? 5.167 -11.575 9.549 1.00 86.69 232 GLY A N 1
ATOM 1812 C CA . GLY A 1 232 ? 6.530 -11.071 9.766 1.00 86.69 232 GLY A CA 1
ATOM 1813 C C . GLY A 1 232 ? 7.249 -10.590 8.502 1.00 86.69 232 GLY A C 1
ATOM 1814 O O . GLY A 1 232 ? 8.460 -10.359 8.527 1.00 86.69 232 GLY A O 1
ATOM 1815 N N . ILE A 1 233 ? 6.538 -10.429 7.382 1.00 87.56 233 ILE A N 1
ATOM 1816 C CA . ILE A 1 233 ? 7.110 -9.901 6.142 1.00 87.56 233 ILE A CA 1
ATOM 1817 C C . ILE A 1 233 ? 7.050 -8.371 6.171 1.00 87.56 233 ILE A C 1
ATOM 1819 O O . ILE A 1 233 ? 5.994 -7.763 6.003 1.00 87.56 233 ILE A O 1
ATOM 1823 N N . HIS A 1 234 ? 8.211 -7.740 6.362 1.00 84.12 234 HIS A N 1
ATOM 1824 C CA . HIS A 1 234 ? 8.347 -6.277 6.460 1.00 84.12 234 HIS A CA 1
ATOM 1825 C C . HIS A 1 234 ? 9.083 -5.637 5.273 1.00 84.12 234 HIS A C 1
ATOM 1827 O O . HIS A 1 234 ? 9.287 -4.421 5.239 1.00 84.12 234 HIS A O 1
ATOM 1833 N N . SER A 1 235 ? 9.508 -6.432 4.291 1.00 83.62 235 SER A N 1
ATOM 1834 C CA . SER A 1 235 ? 10.200 -5.940 3.101 1.00 83.62 235 SER A CA 1
ATOM 1835 C C . SER A 1 235 ? 9.920 -6.815 1.880 1.00 83.62 235 SER A C 1
ATOM 1837 O O . SER A 1 235 ? 9.609 -7.999 1.993 1.00 83.62 235 SER A O 1
ATOM 1839 N N . VAL A 1 236 ? 10.019 -6.201 0.700 1.00 90.25 236 VAL A N 1
ATOM 1840 C CA . VAL A 1 236 ? 9.847 -6.850 -0.604 1.00 90.25 236 VAL A CA 1
ATOM 1841 C C . VAL A 1 236 ? 11.109 -6.663 -1.459 1.00 90.25 236 VAL A C 1
ATOM 1843 O O . VAL A 1 236 ? 11.812 -5.663 -1.279 1.00 90.25 236 VAL A O 1
ATOM 1846 N N . PRO A 1 237 ? 11.399 -7.581 -2.401 1.00 90.69 237 PRO A N 1
ATOM 1847 C CA . PRO A 1 237 ? 10.641 -8.802 -2.689 1.00 90.69 237 PRO A CA 1
ATOM 1848 C C . PRO A 1 237 ? 10.838 -9.885 -1.616 1.00 90.69 237 PRO A C 1
ATOM 1850 O O . PRO A 1 237 ? 11.902 -9.994 -1.014 1.00 90.69 237 PRO A O 1
ATOM 1853 N N . ALA A 1 238 ? 9.795 -10.681 -1.392 1.00 91.44 238 ALA A N 1
ATOM 1854 C CA . ALA A 1 238 ? 9.790 -11.837 -0.504 1.00 91.44 238 ALA A CA 1
ATOM 1855 C C . ALA A 1 238 ? 9.092 -12.986 -1.236 1.00 91.44 238 ALA A C 1
ATOM 1857 O O . ALA A 1 238 ? 7.968 -12.824 -1.705 1.00 91.44 238 ALA A O 1
ATOM 1858 N N . THR A 1 239 ? 9.770 -14.123 -1.377 1.00 91.31 239 THR A N 1
ATOM 1859 C CA . THR A 1 239 ? 9.214 -15.326 -2.013 1.00 91.31 239 THR A CA 1
ATOM 1860 C C . THR A 1 239 ? 9.079 -16.413 -0.963 1.00 91.31 239 THR A C 1
ATOM 1862 O O . THR A 1 239 ? 10.065 -16.754 -0.313 1.00 91.31 239 THR A O 1
ATOM 1865 N N . ILE A 1 240 ? 7.873 -16.951 -0.796 1.00 88.56 240 ILE A N 1
ATOM 1866 C CA . ILE A 1 240 ? 7.594 -18.061 0.117 1.00 88.56 240 ILE A CA 1
ATOM 1867 C C . ILE A 1 240 ? 7.360 -19.307 -0.733 1.00 88.56 240 ILE A C 1
ATOM 1869 O O . ILE A 1 240 ? 6.476 -19.317 -1.586 1.00 88.56 240 ILE A O 1
ATOM 1873 N N . ILE A 1 241 ? 8.157 -20.347 -0.506 1.00 86.88 241 ILE A N 1
ATOM 1874 C CA . ILE A 1 241 ? 8.028 -21.643 -1.174 1.00 86.88 241 ILE A CA 1
ATOM 1875 C C . ILE A 1 241 ? 7.402 -22.630 -0.185 1.00 86.88 241 ILE A C 1
ATOM 1877 O O . ILE A 1 241 ? 7.895 -22.772 0.939 1.00 86.88 241 ILE A O 1
ATOM 1881 N N . GLU A 1 242 ? 6.318 -23.293 -0.607 1.00 82.50 242 GLU A N 1
ATOM 1882 C CA . GLU A 1 242 ? 5.629 -24.358 0.146 1.00 82.50 242 GLU A CA 1
ATOM 1883 C C . GLU A 1 242 ? 5.300 -23.967 1.601 1.00 82.50 242 GLU A C 1
ATOM 1885 O O . GLU A 1 242 ? 5.453 -24.759 2.527 1.00 82.50 242 GLU A O 1
ATOM 1890 N N . ASN A 1 243 ? 4.902 -22.707 1.819 1.00 73.94 243 ASN A N 1
ATOM 1891 C CA . ASN A 1 243 ? 4.552 -22.128 3.126 1.00 73.94 243 ASN A CA 1
ATOM 1892 C C . ASN A 1 243 ? 5.621 -22.247 4.235 1.00 73.94 243 ASN A C 1
ATOM 1894 O O . ASN A 1 243 ? 5.311 -22.012 5.400 1.00 73.94 243 ASN A O 1
ATOM 1898 N N . GLY A 1 244 ? 6.872 -22.585 3.902 1.00 74.56 244 GLY A N 1
ATOM 1899 C CA . GLY A 1 244 ? 7.910 -22.864 4.904 1.00 74.56 244 GLY A CA 1
ATOM 1900 C C . GLY A 1 244 ? 9.278 -22.255 4.615 1.00 74.56 244 GLY A C 1
ATOM 1901 O O . GLY A 1 244 ? 10.062 -22.061 5.542 1.00 74.56 244 GLY A O 1
ATOM 1902 N N . TYR A 1 245 ? 9.577 -21.916 3.357 1.00 83.38 245 TYR A N 1
ATOM 1903 C CA . TYR A 1 245 ? 10.888 -21.395 2.966 1.00 83.38 245 TYR A CA 1
ATOM 1904 C C . TYR A 1 245 ? 10.783 -19.975 2.417 1.00 83.38 245 TYR A C 1
ATOM 1906 O O . TYR A 1 245 ? 10.322 -19.765 1.297 1.00 83.38 245 TYR A O 1
ATOM 1914 N N . LEU A 1 246 ? 11.243 -19.006 3.211 1.00 87.38 246 LEU A N 1
ATOM 1915 C CA . LEU A 1 246 ? 11.314 -17.597 2.834 1.00 87.38 246 LEU A CA 1
ATOM 1916 C C . LEU A 1 246 ? 12.653 -17.275 2.159 1.00 87.38 246 LEU A C 1
ATOM 1918 O O . LEU A 1 246 ? 13.720 -17.452 2.745 1.00 87.38 246 LEU A O 1
ATOM 1922 N N . ILE A 1 247 ? 12.582 -16.720 0.953 1.00 88.69 247 ILE A N 1
ATOM 1923 C CA . ILE A 1 247 ? 13.693 -16.064 0.264 1.00 88.69 247 ILE A CA 1
ATOM 1924 C C . ILE A 1 247 ? 13.414 -14.562 0.282 1.00 88.69 247 ILE A C 1
ATOM 1926 O O . ILE A 1 247 ? 12.468 -14.091 -0.353 1.00 88.69 247 ILE A O 1
ATOM 1930 N N . ALA A 1 248 ? 14.225 -13.811 1.026 1.00 87.81 248 ALA A N 1
ATOM 1931 C CA . ALA A 1 248 ? 14.094 -12.364 1.157 1.00 87.81 248 ALA A CA 1
ATOM 1932 C C . ALA A 1 248 ? 15.064 -11.623 0.222 1.00 87.81 248 ALA A C 1
ATOM 1934 O O . ALA A 1 248 ? 16.247 -11.963 0.135 1.00 87.81 248 ALA A O 1
ATOM 1935 N N . GLY A 1 249 ? 14.576 -10.568 -0.428 1.00 85.25 249 GLY A N 1
ATOM 1936 C CA . GLY A 1 249 ? 15.354 -9.700 -1.308 1.00 85.25 249 GLY A CA 1
ATOM 1937 C C . GLY A 1 249 ? 15.475 -10.203 -2.750 1.00 85.25 249 GLY A C 1
ATOM 1938 O O . GLY A 1 249 ? 15.061 -11.308 -3.098 1.00 85.25 249 GLY A O 1
ATOM 1939 N N . GLY A 1 250 ? 16.027 -9.347 -3.615 1.00 84.69 250 GLY A N 1
ATOM 1940 C CA . GLY A 1 250 ? 16.282 -9.650 -5.028 1.00 84.69 250 GLY A CA 1
ATOM 1941 C C . GLY A 1 250 ? 17.498 -10.561 -5.196 1.00 84.69 250 GLY A C 1
ATOM 1942 O O . GLY A 1 250 ? 18.557 -10.097 -5.612 1.00 84.69 250 GLY A O 1
ATOM 1943 N N . GLN A 1 251 ? 17.358 -11.826 -4.800 1.00 86.88 251 GLN A N 1
ATOM 1944 C CA . GLN A 1 251 ? 18.431 -12.823 -4.822 1.00 86.88 251 GLN A CA 1
ATOM 1945 C C . GLN A 1 251 ? 18.774 -13.271 -6.261 1.00 86.88 251 GLN A C 1
ATOM 1947 O O . GLN A 1 251 ? 17.924 -13.183 -7.149 1.00 86.88 251 GLN A O 1
ATOM 1952 N N . PRO A 1 252 ? 20.001 -13.761 -6.520 1.00 86.19 252 PRO A N 1
ATOM 1953 C CA . PRO A 1 252 ? 20.375 -14.302 -7.827 1.00 86.19 252 PRO A CA 1
ATOM 1954 C C . PRO A 1 252 ? 19.663 -15.638 -8.124 1.00 86.19 252 PRO A C 1
ATOM 1956 O O . PRO A 1 252 ? 19.267 -16.335 -7.184 1.00 86.19 252 PRO A O 1
ATOM 1959 N N . PRO A 1 253 ? 19.547 -16.046 -9.405 1.00 87.88 253 PRO A N 1
ATOM 1960 C CA . PRO A 1 253 ? 18.903 -17.304 -9.800 1.00 87.88 253 PRO A CA 1
ATOM 1961 C C . PRO A 1 253 ? 19.417 -18.538 -9.045 1.00 87.88 253 PRO A C 1
ATOM 1963 O O . PRO A 1 253 ? 18.613 -19.348 -8.589 1.00 87.88 253 PRO A O 1
ATOM 1966 N N . ASP A 1 254 ? 20.727 -18.637 -8.815 1.00 89.94 254 ASP A N 1
ATOM 1967 C CA . ASP A 1 254 ? 21.343 -19.765 -8.104 1.00 89.94 254 ASP A CA 1
ATOM 1968 C C . ASP A 1 254 ? 20.822 -19.917 -6.664 1.00 89.94 254 ASP A C 1
ATOM 1970 O O . ASP A 1 254 ? 20.694 -21.031 -6.157 1.00 89.94 254 ASP A O 1
ATOM 1974 N N . ALA A 1 255 ? 20.478 -18.813 -5.991 1.00 88.50 255 ALA A N 1
ATOM 1975 C CA . ALA A 1 255 ? 19.904 -18.859 -4.647 1.00 88.50 255 ALA A CA 1
ATOM 1976 C C . ALA A 1 255 ? 18.485 -19.450 -4.666 1.00 88.50 255 ALA A C 1
ATOM 1978 O O . ALA A 1 255 ? 18.136 -20.256 -3.798 1.00 88.50 255 ALA A O 1
ATOM 1979 N N . PHE A 1 256 ? 17.689 -19.099 -5.682 1.00 90.25 256 PHE A N 1
ATOM 1980 C CA . PHE A 1 256 ? 16.381 -19.714 -5.913 1.00 90.25 256 PHE A CA 1
ATOM 1981 C C . PHE A 1 256 ? 16.520 -21.197 -6.263 1.00 90.25 256 PHE A C 1
ATOM 1983 O O . PHE A 1 256 ? 15.808 -22.022 -5.691 1.00 90.25 256 PHE A O 1
ATOM 1990 N N . GLU A 1 257 ? 17.467 -21.561 -7.131 1.00 91.62 257 GLU A N 1
ATOM 1991 C CA . GLU A 1 257 ? 17.741 -22.957 -7.483 1.00 91.62 257 GLU A CA 1
ATOM 1992 C C . GLU A 1 257 ? 18.100 -23.787 -6.242 1.00 91.62 257 GLU A C 1
ATOM 1994 O O . GLU A 1 257 ? 17.521 -24.850 -6.007 1.00 91.62 257 GLU A O 1
ATOM 1999 N N . GLN A 1 258 ? 19.020 -23.296 -5.409 1.00 88.12 258 GLN A N 1
ATOM 2000 C CA . GLN A 1 258 ? 19.422 -23.976 -4.179 1.00 88.12 258 GLN A CA 1
ATOM 2001 C C . GLN A 1 258 ? 18.252 -24.144 -3.206 1.00 88.12 258 GLN A C 1
ATOM 2003 O O . GLN A 1 258 ? 18.104 -25.213 -2.609 1.00 88.12 258 GLN A O 1
ATOM 2008 N N . ALA A 1 259 ? 17.418 -23.115 -3.044 1.00 87.31 259 ALA A N 1
ATOM 2009 C CA . ALA A 1 259 ? 16.233 -23.191 -2.198 1.00 87.31 259 ALA A CA 1
ATOM 2010 C C . ALA A 1 259 ? 15.241 -24.243 -2.716 1.00 87.31 259 ALA A C 1
ATOM 2012 O O . ALA A 1 259 ? 14.829 -25.117 -1.953 1.00 87.31 259 ALA A O 1
ATOM 2013 N N . LEU A 1 260 ? 14.936 -24.235 -4.016 1.00 90.44 260 LEU A N 1
ATOM 2014 C CA . LEU A 1 260 ? 14.046 -25.217 -4.642 1.00 90.44 260 LEU A CA 1
ATOM 2015 C C . LEU A 1 260 ? 14.589 -26.646 -4.516 1.00 90.44 260 LEU A C 1
ATOM 2017 O O . LEU A 1 260 ? 13.839 -27.563 -4.183 1.00 90.44 260 LEU A O 1
ATOM 2021 N N . ARG A 1 261 ? 15.900 -26.850 -4.702 1.00 89.38 261 ARG A N 1
ATOM 2022 C CA . ARG A 1 261 ? 16.545 -28.158 -4.492 1.00 89.38 261 ARG A CA 1
ATOM 2023 C C . ARG A 1 261 ? 16.410 -28.638 -3.049 1.00 89.38 261 ARG A C 1
ATOM 2025 O O . ARG A 1 261 ? 16.113 -29.810 -2.836 1.00 89.38 261 ARG A O 1
ATOM 2032 N N . LYS A 1 262 ? 16.604 -27.757 -2.060 1.00 85.06 262 LYS A N 1
ATOM 2033 C CA . LYS A 1 262 ? 16.426 -28.099 -0.637 1.00 85.06 262 LYS A CA 1
ATOM 2034 C C . LYS A 1 262 ? 14.989 -28.518 -0.337 1.00 85.06 262 LYS A C 1
ATOM 2036 O O . LYS A 1 262 ? 14.798 -29.545 0.307 1.00 85.06 262 LYS A O 1
ATOM 2041 N N . VAL A 1 263 ? 14.006 -27.772 -0.842 1.00 85.94 263 VAL A N 1
ATOM 2042 C CA . VAL A 1 263 ? 12.578 -28.097 -0.683 1.00 85.94 263 VAL A CA 1
ATOM 2043 C C . VAL A 1 263 ? 12.260 -29.457 -1.306 1.00 85.94 263 VAL A C 1
ATOM 2045 O O . VAL A 1 263 ? 11.703 -30.323 -0.636 1.00 85.94 263 VAL A O 1
ATOM 2048 N N . ALA A 1 264 ? 12.697 -29.695 -2.545 1.00 85.81 264 ALA A N 1
ATOM 2049 C CA . ALA A 1 264 ? 12.463 -30.960 -3.240 1.00 85.81 264 ALA A CA 1
ATOM 2050 C C . ALA A 1 264 ? 13.117 -32.165 -2.534 1.00 85.81 264 ALA A C 1
ATOM 2052 O O . ALA A 1 264 ? 12.562 -33.263 -2.536 1.00 85.81 264 ALA A O 1
ATOM 2053 N N . LEU A 1 265 ? 14.293 -31.978 -1.922 1.00 84.31 265 LEU A N 1
ATOM 2054 C CA . LEU A 1 265 ? 14.965 -33.022 -1.141 1.00 84.31 265 LEU A CA 1
ATOM 2055 C C . LEU A 1 265 ? 14.270 -33.284 0.199 1.00 84.31 265 LEU A C 1
ATOM 2057 O O . LEU A 1 265 ? 14.158 -34.441 0.589 1.00 84.31 265 LEU A O 1
ATOM 2061 N N . ALA A 1 266 ? 13.782 -32.244 0.880 1.00 75.81 266 ALA A N 1
ATOM 2062 C CA . ALA A 1 266 ? 13.051 -32.377 2.142 1.00 75.81 266 ALA A CA 1
ATOM 2063 C C . ALA A 1 266 ? 11.686 -33.071 1.972 1.00 75.81 266 ALA A C 1
ATOM 2065 O O . ALA A 1 266 ? 11.188 -33.689 2.907 1.00 75.81 266 ALA A O 1
ATOM 2066 N N . GLN A 1 267 ? 11.098 -32.991 0.775 1.00 67.69 267 GLN A N 1
ATOM 2067 C CA . GLN A 1 267 ? 9.831 -33.640 0.427 1.00 67.69 267 GLN A CA 1
ATOM 2068 C C . GLN A 1 267 ? 9.982 -35.088 -0.068 1.00 67.69 267 GLN A C 1
ATOM 2070 O O . GLN A 1 267 ? 8.975 -35.771 -0.262 1.00 67.69 267 GLN A O 1
ATOM 2075 N N . ARG A 1 268 ? 11.206 -35.596 -0.277 1.00 60.47 268 ARG A N 1
ATOM 2076 C CA . ARG A 1 268 ? 11.399 -37.017 -0.597 1.00 60.47 268 ARG A CA 1
ATOM 2077 C C . ARG A 1 268 ? 11.159 -37.856 0.665 1.00 60.47 268 ARG A C 1
ATOM 2079 O O . ARG A 1 268 ? 11.849 -37.627 1.658 1.00 60.47 268 ARG A O 1
ATOM 2086 N N . PRO A 1 269 ? 10.240 -38.842 0.646 1.00 54.06 269 PRO A N 1
ATOM 2087 C CA . PRO A 1 269 ? 10.118 -39.773 1.757 1.00 54.06 269 PRO A CA 1
ATOM 2088 C C . PRO A 1 269 ? 11.459 -40.479 1.966 1.00 54.06 269 PRO A C 1
ATOM 2090 O O . PRO A 1 269 ? 12.116 -40.872 0.999 1.00 54.06 269 PRO A O 1
ATOM 2093 N N . ILE A 1 270 ? 11.869 -40.629 3.226 1.00 53.72 270 ILE A N 1
ATOM 2094 C CA . ILE A 1 270 ? 13.012 -41.466 3.588 1.00 53.72 270 ILE A CA 1
ATOM 2095 C C . ILE A 1 270 ? 12.636 -42.897 3.190 1.00 53.72 270 ILE A C 1
ATOM 2097 O O . ILE A 1 270 ? 11.816 -43.524 3.861 1.00 53.72 270 ILE A O 1
ATOM 2101 N N . ASP A 1 271 ? 13.192 -43.390 2.079 1.00 54.06 271 ASP A N 1
ATOM 2102 C CA . ASP A 1 271 ? 13.067 -44.789 1.661 1.00 54.06 271 ASP A CA 1
ATOM 2103 C C . ASP A 1 271 ? 13.792 -45.639 2.713 1.00 54.06 271 ASP A C 1
ATOM 2105 O O . ASP A 1 271 ? 15.011 -45.805 2.693 1.00 54.06 271 ASP A O 1
ATOM 2109 N N . THR A 1 272 ? 13.037 -46.068 3.722 1.00 46.84 272 THR A N 1
ATOM 2110 C CA . THR A 1 272 ? 13.491 -46.958 4.788 1.00 46.84 272 THR A CA 1
ATOM 2111 C C . THR A 1 272 ? 13.379 -48.378 4.251 1.00 46.84 272 THR A C 1
ATOM 2113 O O . THR A 1 272 ? 12.389 -49.069 4.477 1.00 46.84 272 THR A O 1
ATOM 2116 N N . ARG A 1 273 ? 14.383 -48.775 3.466 1.00 42.00 273 ARG A N 1
ATOM 2117 C CA . ARG A 1 273 ? 14.669 -50.186 3.194 1.00 42.00 273 ARG A CA 1
ATOM 2118 C C . ARG A 1 273 ? 15.613 -50.744 4.243 1.00 42.00 273 ARG A C 1
ATOM 2120 O O . ARG A 1 273 ? 16.538 -50.001 4.641 1.00 42.00 273 ARG A O 1
#